Protein AF-A0A7S4W6V2-F1 (afdb_monomer_lite)

Foldseek 3Di:
DDDDDDDDADPVQKDWQFALQQDGVPDDPVVPPPPDDDDDDDDDDDDDDDDDDDDDDDDPDPDDDDPDDPFDDDPSLVLLLVQLLVCLLLVNFKGKHRWMGGFDVPVVIDGDTDDIDMAGDDPVPDAQLVHDSRPHPNSVVSNVSNRDHGPSNCCCNVPPSVPPDPVVSVVVNVVVNVVSVVPPD

pLDDT: mean 74.45, std 21.51, range [27.42, 96.81]

Structure (mmCIF, N/CA/C/O backbone):
data_AF-A0A7S4W6V2-F1
#
_entry.id   AF-A0A7S4W6V2-F1
#
loop_
_atom_site.group_PDB
_atom_site.id
_atom_site.type_symbol
_atom_site.label_atom_id
_atom_site.label_alt_id
_atom_site.label_comp_id
_atom_site.label_asym_id
_atom_site.label_entity_id
_atom_site.label_seq_id
_atom_site.pdbx_PDB_ins_code
_atom_site.Cartn_x
_atom_site.Cartn_y
_atom_site.Cartn_z
_atom_site.occupancy
_atom_site.B_iso_or_equiv
_atom_site.auth_seq_id
_atom_site.auth_comp_id
_atom_site.auth_asym_id
_atom_site.auth_atom_id
_atom_site.pdbx_PDB_model_num
ATOM 1 N N . MET A 1 1 ? 3.473 28.480 -1.481 1.00 62.81 1 MET A N 1
ATOM 2 C CA . MET A 1 1 ? 3.396 27.127 -2.067 1.00 62.81 1 MET A CA 1
ATOM 3 C C . MET A 1 1 ? 4.686 26.407 -1.732 1.00 62.81 1 MET A C 1
ATOM 5 O O . MET A 1 1 ? 5.740 26.941 -2.046 1.00 62.81 1 MET A O 1
ATOM 9 N N . GLY A 1 2 ? 4.606 25.276 -1.033 1.00 81.50 2 GLY A N 1
ATOM 10 C CA . GLY A 1 2 ? 5.756 24.394 -0.829 1.00 81.50 2 GLY A CA 1
ATOM 11 C C . GLY A 1 2 ? 5.851 23.391 -1.976 1.00 81.50 2 GLY A C 1
ATOM 12 O O . GLY A 1 2 ? 4.827 23.022 -2.546 1.00 81.50 2 GLY A O 1
ATOM 13 N N . VAL A 1 3 ? 7.066 22.973 -2.318 1.00 87.81 3 VAL A N 1
ATOM 14 C CA . VAL A 1 3 ? 7.316 21.887 -3.272 1.00 87.81 3 VAL A CA 1
ATOM 15 C C . VAL A 1 3 ? 7.908 20.725 -2.489 1.00 87.81 3 VAL A C 1
ATOM 17 O O . VAL A 1 3 ? 8.850 20.918 -1.723 1.00 87.81 3 VAL A O 1
ATOM 20 N N . LEU A 1 4 ? 7.344 19.533 -2.669 1.00 87.81 4 LEU A N 1
ATOM 21 C CA . LEU A 1 4 ? 7.928 18.294 -2.168 1.00 87.81 4 LEU A CA 1
ATOM 22 C C . LEU A 1 4 ? 8.894 17.757 -3.227 1.00 87.81 4 LEU A C 1
ATOM 24 O O . LEU A 1 4 ? 8.561 17.730 -4.410 1.00 87.81 4 LEU A O 1
ATOM 28 N N . VAL A 1 5 ? 10.095 17.359 -2.808 1.00 91.00 5 VAL A N 1
ATOM 29 C CA . VAL A 1 5 ? 11.132 16.823 -3.699 1.00 91.00 5 VAL A CA 1
ATOM 30 C C . VAL A 1 5 ? 11.577 15.469 -3.163 1.00 91.00 5 VAL A C 1
ATOM 32 O O . VAL A 1 5 ? 11.953 15.356 -1.998 1.00 91.00 5 VAL A O 1
ATOM 35 N N . GLY A 1 6 ? 11.531 14.450 -4.019 1.00 88.44 6 GLY A N 1
ATOM 36 C CA . GLY A 1 6 ? 12.006 13.098 -3.733 1.00 88.44 6 GLY A CA 1
ATOM 37 C C . GLY A 1 6 ? 13.134 12.682 -4.676 1.00 88.44 6 GLY A C 1
ATOM 38 O O . GLY A 1 6 ? 13.400 13.339 -5.686 1.00 88.44 6 GLY A O 1
ATOM 39 N N . LYS A 1 7 ? 13.801 11.569 -4.357 1.00 91.81 7 LYS A N 1
ATOM 40 C CA . LYS A 1 7 ? 14.759 10.929 -5.267 1.00 91.81 7 LYS A CA 1
ATOM 41 C C . LYS A 1 7 ? 14.031 10.513 -6.547 1.00 91.81 7 LYS A C 1
ATOM 43 O O . LYS A 1 7 ? 12.993 9.862 -6.486 1.00 91.81 7 LYS A O 1
ATOM 48 N N . GLN A 1 8 ? 14.606 10.831 -7.703 1.00 91.75 8 GLN A N 1
ATOM 49 C CA . GLN A 1 8 ? 14.079 10.351 -8.975 1.00 91.75 8 GLN A CA 1
ATOM 50 C C . GLN A 1 8 ? 14.321 8.842 -9.108 1.00 91.75 8 GLN A C 1
ATOM 52 O O . GLN A 1 8 ? 15.467 8.388 -9.141 1.00 91.75 8 GLN A O 1
ATOM 57 N N . LEU A 1 9 ? 13.235 8.074 -9.188 1.00 92.69 9 LEU A N 1
ATOM 58 C CA . LEU A 1 9 ? 13.275 6.647 -9.500 1.00 92.69 9 LEU A CA 1
ATOM 59 C C . LEU A 1 9 ? 13.462 6.435 -11.010 1.00 92.69 9 LEU A C 1
ATOM 61 O O . LEU A 1 9 ? 13.088 7.293 -11.810 1.00 92.69 9 LEU A O 1
ATOM 65 N N . ASP A 1 10 ? 14.035 5.294 -11.406 1.00 92.19 10 ASP A N 1
ATOM 66 C CA . ASP A 1 10 ? 14.212 4.945 -12.822 1.00 92.19 10 ASP A CA 1
ATOM 67 C C . ASP A 1 10 ? 12.839 4.714 -13.487 1.00 92.19 10 ASP A C 1
ATOM 69 O O . ASP A 1 10 ? 12.188 3.700 -13.208 1.00 92.19 10 ASP A O 1
ATOM 73 N N . PRO A 1 11 ? 12.390 5.604 -14.393 1.00 91.12 11 PRO A N 1
ATOM 74 C CA . PRO A 1 11 ? 11.051 5.528 -14.966 1.00 91.12 11 PRO A CA 1
ATOM 75 C C . PRO A 1 11 ? 10.855 4.290 -15.848 1.00 91.12 11 PRO A C 1
ATOM 77 O O . PRO A 1 11 ? 9.724 3.865 -16.055 1.00 91.12 11 PRO A O 1
ATOM 80 N N . LYS A 1 12 ? 11.935 3.672 -16.349 1.00 92.19 12 LYS A N 1
ATOM 81 C CA . LYS A 1 12 ? 11.844 2.448 -17.163 1.00 92.19 12 LYS A CA 1
ATOM 82 C C . LYS A 1 12 ? 11.561 1.201 -16.333 1.00 92.19 12 LYS A C 1
ATOM 84 O O . LYS A 1 12 ? 11.106 0.201 -16.877 1.00 92.19 12 LYS A O 1
ATOM 89 N N . LYS A 1 13 ? 11.874 1.245 -15.038 1.00 92.31 13 LYS A N 1
ATOM 90 C CA . LYS A 1 13 ? 11.683 0.135 -14.093 1.00 92.31 13 LYS A CA 1
ATOM 91 C C . LYS A 1 13 ? 10.494 0.360 -13.166 1.00 92.31 13 LYS A C 1
ATOM 93 O O . LYS A 1 13 ? 10.239 -0.472 -12.298 1.00 92.31 13 LYS A O 1
ATOM 98 N N . TYR A 1 14 ? 9.816 1.493 -13.321 1.00 93.69 14 TYR A N 1
ATOM 99 C CA . TYR A 1 14 ? 8.697 1.867 -12.483 1.00 93.69 14 TYR A CA 1
ATOM 100 C C . TYR A 1 14 ? 7.532 0.901 -12.680 1.00 93.69 14 TYR A C 1
ATOM 102 O O . TYR A 1 14 ? 7.144 0.591 -13.808 1.00 93.69 14 TYR A O 1
ATOM 110 N N . LYS A 1 15 ? 6.963 0.440 -11.572 1.00 93.56 15 LYS A N 1
ATOM 111 C CA . LYS A 1 15 ? 5.836 -0.481 -11.541 1.00 93.56 15 LYS A CA 1
ATOM 112 C C . LYS A 1 15 ? 4.867 -0.080 -10.436 1.00 93.56 15 LYS A C 1
ATOM 114 O O . LYS A 1 15 ? 5.281 0.349 -9.365 1.00 93.56 15 LYS A O 1
ATOM 119 N N . LYS A 1 16 ? 3.577 -0.268 -10.707 1.00 93.81 16 LYS A N 1
ATOM 120 C CA . LYS A 1 16 ? 2.489 -0.191 -9.733 1.00 93.81 16 LYS A CA 1
ATOM 121 C C . LYS A 1 16 ? 1.999 -1.609 -9.439 1.00 93.81 16 LYS A C 1
ATOM 123 O O . LYS A 1 16 ? 1.708 -2.352 -10.372 1.00 93.81 16 LYS A O 1
ATOM 128 N N . TRP A 1 17 ? 1.976 -2.004 -8.169 1.00 94.06 17 TRP A N 1
ATOM 129 C CA . TRP A 1 17 ? 1.644 -3.373 -7.745 1.00 94.06 17 TRP A CA 1
ATOM 130 C C . TRP A 1 17 ? 0.202 -3.517 -7.244 1.00 94.06 17 TRP A C 1
ATOM 132 O O . TRP A 1 17 ? -0.410 -4.567 -7.441 1.00 94.06 17 TRP A O 1
ATOM 142 N N . ASN A 1 18 ? -0.348 -2.476 -6.619 1.00 93.12 18 ASN A N 1
ATOM 143 C CA . ASN A 1 18 ? -1.777 -2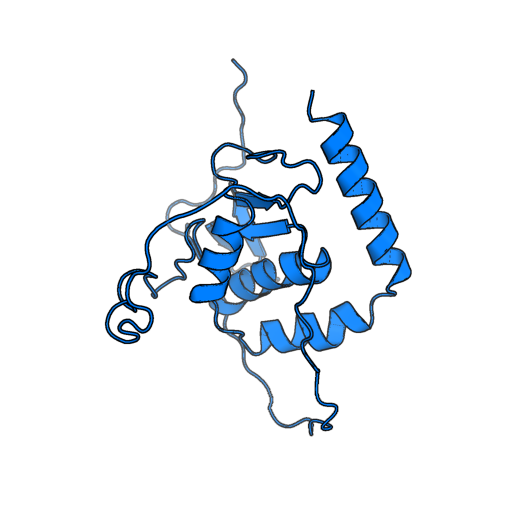.311 -6.349 1.00 93.12 18 ASN A CA 1
ATOM 144 C C . ASN A 1 18 ? -2.165 -0.833 -6.476 1.00 93.12 18 ASN A C 1
ATOM 146 O O . ASN A 1 18 ? -1.293 0.027 -6.593 1.00 93.12 18 ASN A O 1
ATOM 150 N N . ASP A 1 19 ? -3.465 -0.548 -6.491 1.00 91.56 19 ASP A N 1
ATOM 151 C CA . ASP A 1 19 ? -4.005 0.813 -6.469 1.00 91.56 19 ASP A CA 1
ATOM 152 C C . ASP A 1 19 ? -4.786 1.115 -5.171 1.00 91.56 19 ASP A C 1
ATOM 154 O O . ASP A 1 19 ? -4.833 0.310 -4.238 1.00 91.56 19 ASP A O 1
ATOM 158 N N . ASP A 1 20 ? -5.391 2.300 -5.119 1.00 85.38 20 ASP A N 1
ATOM 159 C CA . ASP A 1 20 ? -6.254 2.806 -4.044 1.00 85.38 20 ASP A CA 1
ATOM 160 C C . ASP A 1 20 ? -7.744 2.408 -4.205 1.00 85.38 20 ASP A C 1
ATOM 162 O O . ASP A 1 20 ? -8.628 2.872 -3.478 1.00 85.38 20 ASP A O 1
ATOM 166 N N . CYS A 1 21 ? -8.048 1.571 -5.198 1.00 84.00 21 CYS A N 1
ATOM 167 C CA . CYS A 1 21 ? -9.382 1.113 -5.593 1.00 84.00 21 CYS A CA 1
ATOM 168 C C . CYS A 1 21 ? -9.537 -0.419 -5.535 1.00 84.00 21 CYS A C 1
ATOM 170 O O . CYS A 1 21 ? -10.587 -0.945 -5.918 1.00 84.00 21 CYS A O 1
ATOM 172 N N . GLY A 1 22 ? -8.509 -1.126 -5.068 1.00 77.81 22 GLY A N 1
ATOM 173 C CA . GLY A 1 22 ? -8.462 -2.577 -4.987 1.00 77.81 22 GLY A CA 1
ATOM 174 C C . GLY A 1 22 ? -8.033 -3.288 -6.269 1.00 77.81 22 GLY A C 1
ATOM 175 O O . GLY A 1 22 ? -8.156 -4.500 -6.337 1.00 77.81 22 GLY A O 1
ATOM 176 N N . ALA A 1 23 ? -7.537 -2.629 -7.308 1.00 82.44 23 ALA A N 1
ATOM 177 C CA . ALA A 1 23 ? -6.873 -3.350 -8.387 1.00 82.44 23 ALA A CA 1
ATOM 178 C C . ALA A 1 23 ? -5.520 -3.902 -7.924 1.00 82.44 23 ALA A C 1
ATOM 180 O O . ALA A 1 23 ? -4.759 -3.255 -7.199 1.00 82.44 23 ALA A O 1
ATOM 181 N N . VAL A 1 24 ? -5.223 -5.114 -8.382 1.00 79.81 24 VAL A N 1
ATOM 182 C CA . VAL A 1 24 ? -3.932 -5.787 -8.223 1.00 79.81 24 VAL A CA 1
ATOM 183 C C . VAL A 1 24 ? -3.381 -6.014 -9.627 1.00 79.81 24 VAL A C 1
ATOM 185 O O . VAL A 1 24 ? -4.157 -6.190 -10.562 1.00 79.81 24 VAL A O 1
ATOM 188 N N . ASP A 1 25 ? -2.061 -5.978 -9.803 1.00 70.06 25 ASP A N 1
ATOM 189 C CA . ASP A 1 25 ? -1.422 -6.227 -11.102 1.00 70.06 25 ASP A CA 1
ATOM 190 C C . ASP A 1 25 ? -2.008 -7.478 -11.802 1.00 70.06 25 ASP A C 1
ATOM 192 O O . ASP A 1 25 ? -1.962 -8.585 -11.263 1.00 70.06 25 ASP A O 1
ATOM 196 N N . GLY A 1 26 ? -2.619 -7.283 -12.977 1.00 58.94 26 GLY A N 1
ATOM 197 C CA . GLY A 1 26 ? -3.301 -8.333 -13.749 1.00 58.94 26 GLY A CA 1
ATOM 198 C C . GLY A 1 26 ? -4.737 -8.692 -13.323 1.00 58.94 26 GLY A C 1
ATOM 199 O O . GLY A 1 26 ? -5.305 -9.621 -13.892 1.00 58.94 26 GLY A O 1
ATOM 200 N N . GLN A 1 27 ? -5.342 -7.995 -12.353 1.00 60.12 27 GLN A N 1
ATOM 201 C CA . GLN A 1 27 ? -6.726 -8.203 -11.903 1.00 60.12 27 GLN A CA 1
ATOM 202 C C . GLN A 1 27 ? -7.471 -6.870 -11.740 1.00 60.12 27 GLN A C 1
ATOM 204 O O . GLN A 1 27 ? -7.161 -6.061 -10.864 1.00 60.12 27 GLN A O 1
ATOM 209 N N . ASN A 1 28 ? -8.506 -6.658 -12.557 1.00 51.91 28 ASN A N 1
ATOM 210 C CA . ASN A 1 28 ? -9.388 -5.499 -12.446 1.00 51.91 28 ASN A CA 1
ATOM 211 C C . ASN A 1 28 ? -10.597 -5.815 -11.532 1.00 51.91 28 ASN A C 1
ATOM 213 O O . ASN A 1 28 ? -11.318 -6.783 -11.798 1.00 51.91 28 ASN A O 1
ATOM 217 N N . PRO A 1 29 ? -10.898 -4.994 -10.504 1.00 49.41 29 PRO A N 1
ATOM 218 C CA . PRO A 1 29 ? -12.095 -5.152 -9.675 1.00 49.41 29 PRO A CA 1
ATOM 219 C C . PRO A 1 29 ? -13.406 -5.134 -10.476 1.00 49.41 29 PRO A C 1
ATOM 221 O O . 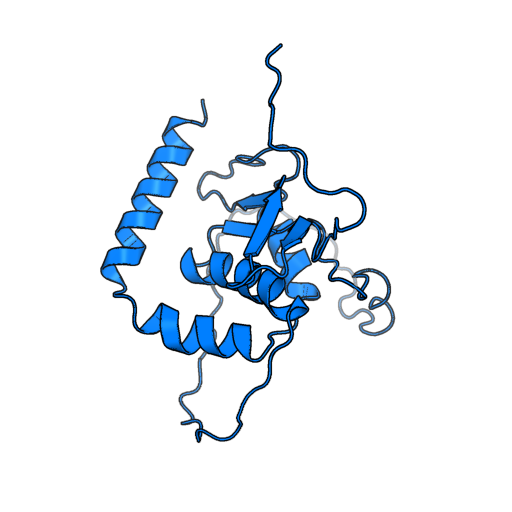PRO A 1 29 ? -14.407 -5.678 -10.014 1.00 49.41 29 PRO A O 1
ATOM 224 N N . PHE A 1 30 ? -13.413 -4.507 -11.658 1.00 48.25 30 PHE A N 1
ATOM 225 C CA . PHE A 1 30 ? -14.589 -4.375 -12.521 1.00 48.25 30 PHE A CA 1
ATOM 226 C C . PHE A 1 30 ? -14.786 -5.533 -13.509 1.00 48.25 30 PHE A C 1
ATOM 228 O O . PHE A 1 30 ? -15.900 -5.702 -14.003 1.00 48.25 30 PHE A O 1
ATOM 235 N N . GLU A 1 31 ? -13.767 -6.355 -13.777 1.00 46.97 31 GLU A N 1
ATOM 236 C CA . GLU A 1 31 ? -13.897 -7.520 -14.672 1.00 46.97 31 GLU A CA 1
ATOM 237 C C . GLU A 1 31 ? -14.524 -8.730 -13.963 1.00 46.97 31 GLU A C 1
ATOM 239 O O . GLU A 1 31 ? -15.239 -9.513 -14.581 1.00 46.97 31 GLU A O 1
ATOM 244 N N . ASN A 1 32 ? -14.380 -8.828 -12.638 1.00 43.66 32 ASN A N 1
ATOM 245 C CA . ASN A 1 32 ? -14.990 -9.895 -11.832 1.00 43.66 32 ASN A CA 1
ATOM 246 C C . ASN A 1 32 ? -16.485 -9.665 -11.508 1.00 43.66 32 ASN A C 1
ATOM 248 O O . ASN A 1 32 ? -17.048 -10.351 -10.657 1.00 43.66 32 ASN A O 1
ATOM 252 N N . ARG A 1 33 ? -17.159 -8.714 -12.176 1.00 45.94 33 ARG A N 1
ATOM 253 C CA . ARG A 1 33 ? -18.579 -8.382 -11.935 1.00 45.94 33 ARG A CA 1
ATOM 254 C C . ARG A 1 33 ? -19.566 -9.435 -12.467 1.00 45.94 33 ARG A C 1
ATOM 256 O O . ARG A 1 33 ? -20.733 -9.402 -12.099 1.00 45.94 33 ARG A O 1
ATOM 263 N N . ALA A 1 34 ? -19.126 -10.375 -13.301 1.00 37.31 34 ALA A N 1
ATOM 264 C CA . ALA A 1 34 ? -20.014 -11.308 -14.003 1.00 37.31 34 ALA A CA 1
ATOM 265 C C . ALA A 1 34 ? -20.476 -12.542 -13.188 1.00 37.31 34 ALA A C 1
ATOM 267 O O . ALA A 1 34 ? -21.076 -13.440 -13.770 1.00 37.31 34 ALA A O 1
ATOM 268 N N . GLY A 1 35 ? -20.192 -12.630 -11.881 1.00 36.78 35 GLY A N 1
ATOM 269 C CA . GLY A 1 35 ? -20.341 -13.892 -11.134 1.00 36.78 35 GLY A CA 1
ATOM 270 C C . GLY A 1 35 ? -21.180 -13.890 -9.854 1.00 36.78 35 GLY A C 1
ATOM 271 O O . GLY A 1 35 ? -21.307 -14.951 -9.252 1.00 36.78 35 GLY A O 1
ATOM 272 N N . TYR A 1 36 ? -21.737 -12.763 -9.403 1.00 34.94 36 TYR A N 1
ATOM 273 C CA . TYR A 1 36 ? -22.567 -12.756 -8.190 1.00 34.94 36 TYR A CA 1
ATOM 274 C C . TYR A 1 36 ? -23.762 -11.821 -8.365 1.00 34.94 36 TYR A C 1
ATOM 276 O O . TYR A 1 36 ? -23.740 -10.648 -7.993 1.00 34.94 36 TYR A O 1
ATOM 284 N N . ASP A 1 37 ? -24.778 -12.353 -9.036 1.00 33.41 37 ASP A N 1
ATOM 285 C CA . ASP A 1 37 ? -26.041 -11.676 -9.281 1.00 33.41 37 ASP A CA 1
ATOM 286 C C . ASP A 1 37 ? -26.900 -11.716 -8.005 1.00 33.41 37 ASP A C 1
ATOM 288 O O . ASP A 1 37 ? -27.220 -12.774 -7.471 1.00 33.41 37 ASP A O 1
ATOM 292 N N . MET A 1 38 ? -27.208 -10.524 -7.500 1.00 38.69 38 MET A N 1
ATOM 293 C CA . MET A 1 38 ? -28.496 -10.120 -6.938 1.00 38.69 38 MET A CA 1
ATOM 294 C C . MET A 1 38 ? -29.326 -11.171 -6.164 1.00 38.69 38 MET A C 1
ATOM 296 O O . MET A 1 38 ? -30.237 -11.792 -6.705 1.00 38.69 38 MET A O 1
ATOM 300 N N . MET A 1 39 ? -29.167 -11.203 -4.838 1.00 36.41 39 MET A N 1
ATOM 301 C CA . MET A 1 39 ? -30.314 -11.384 -3.939 1.00 36.41 39 MET A CA 1
ATOM 302 C C . MET A 1 39 ? -30.321 -10.268 -2.893 1.00 36.41 39 MET A C 1
ATOM 304 O O . MET A 1 39 ? -29.540 -10.271 -1.955 1.00 36.41 39 MET A O 1
ATOM 308 N N . HIS A 1 40 ? -31.139 -9.248 -3.138 1.00 36.72 40 HIS A N 1
ATOM 309 C CA . HIS A 1 40 ? -32.085 -8.678 -2.176 1.00 36.72 40 HIS A CA 1
ATOM 310 C C . HIS A 1 40 ? -32.890 -7.593 -2.906 1.00 36.72 40 HIS A C 1
ATOM 312 O O . HIS A 1 40 ? -32.375 -6.548 -3.296 1.00 36.72 40 HIS A O 1
ATOM 318 N N . ALA A 1 41 ? -34.153 -7.928 -3.169 1.00 32.88 41 ALA A N 1
ATOM 319 C CA . ALA A 1 41 ? -35.169 -7.073 -3.773 1.00 32.88 41 ALA A CA 1
ATOM 320 C C . ALA A 1 41 ? -35.601 -5.940 -2.803 1.00 32.88 41 ALA A C 1
ATOM 322 O O . ALA A 1 41 ? -35.254 -5.993 -1.620 1.00 32.88 41 ALA A O 1
ATOM 323 N N . PRO A 1 42 ? -36.332 -4.913 -3.282 1.00 41.69 42 PRO A N 1
ATOM 324 C CA . PRO A 1 42 ? -36.473 -3.625 -2.610 1.00 41.69 42 PRO A CA 1
ATOM 325 C C . PRO A 1 42 ? -37.587 -3.648 -1.560 1.00 41.69 42 PRO A C 1
ATOM 327 O O . PRO A 1 42 ? -38.656 -4.204 -1.810 1.00 41.69 42 PRO A O 1
ATOM 330 N N . LEU A 1 43 ? -37.370 -2.989 -0.421 1.00 33.41 43 LEU A N 1
ATOM 331 C CA . LEU A 1 43 ? -38.441 -2.637 0.510 1.00 33.41 43 LEU A CA 1
ATOM 332 C C . LEU A 1 43 ? -38.302 -1.180 0.953 1.00 33.41 43 LEU A C 1
ATOM 334 O O . LEU A 1 43 ? -37.268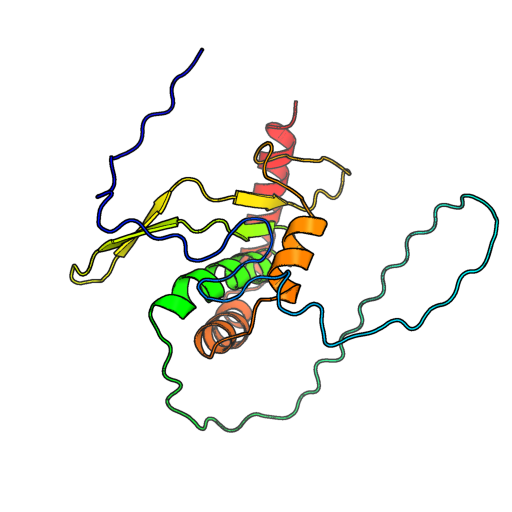 -0.751 1.461 1.00 33.41 43 LEU A O 1
ATOM 338 N N . ASP A 1 44 ? -39.376 -0.450 0.676 1.00 31.23 44 ASP A N 1
ATOM 339 C CA . ASP A 1 44 ? -39.648 0.935 1.023 1.00 31.23 44 ASP A CA 1
ATOM 340 C C . ASP A 1 44 ? -39.573 1.224 2.531 1.00 31.23 44 ASP A C 1
ATOM 342 O O . ASP A 1 44 ? -39.954 0.402 3.359 1.00 31.23 44 ASP A O 1
ATOM 346 N N . ALA A 1 45 ? -39.216 2.481 2.810 1.00 33.12 45 ALA A N 1
ATOM 347 C CA . ALA A 1 45 ? -39.676 3.330 3.912 1.00 33.12 45 ALA A CA 1
ATOM 348 C C . ALA A 1 45 ? -39.380 2.920 5.375 1.00 33.12 45 ALA A C 1
ATOM 350 O O . ALA A 1 45 ? -39.949 1.983 5.921 1.00 33.12 45 ALA A O 1
ATOM 351 N N . PHE A 1 46 ? -38.575 3.767 6.034 1.00 28.22 46 PHE A N 1
ATOM 352 C CA . PHE A 1 46 ? -38.875 4.547 7.252 1.00 28.22 46 PHE A CA 1
ATOM 353 C C . PHE A 1 46 ? -37.683 4.667 8.214 1.00 28.22 46 PHE A C 1
ATOM 355 O O . PHE A 1 46 ? -37.053 3.688 8.585 1.00 28.22 46 PHE A O 1
ATOM 362 N N . ALA A 1 47 ? -37.520 5.917 8.659 1.00 35.34 47 ALA A N 1
ATOM 363 C CA . ALA A 1 47 ? -36.993 6.385 9.938 1.00 35.34 47 ALA A CA 1
ATOM 364 C C . ALA A 1 47 ? -35.501 6.185 10.246 1.00 35.34 47 ALA A C 1
ATOM 366 O O . ALA A 1 47 ? -34.994 5.084 10.421 1.00 35.34 47 ALA A O 1
ATOM 367 N N . GLU A 1 48 ? -34.836 7.330 10.408 1.00 41.06 48 GLU A N 1
ATOM 368 C CA . GLU A 1 48 ? -33.595 7.450 11.159 1.00 41.06 48 GLU A CA 1
ATOM 369 C C . GLU A 1 48 ? -33.750 6.854 12.561 1.00 41.06 48 GLU A C 1
ATOM 371 O O . GLU A 1 48 ? -34.690 7.189 13.284 1.00 41.06 48 GLU A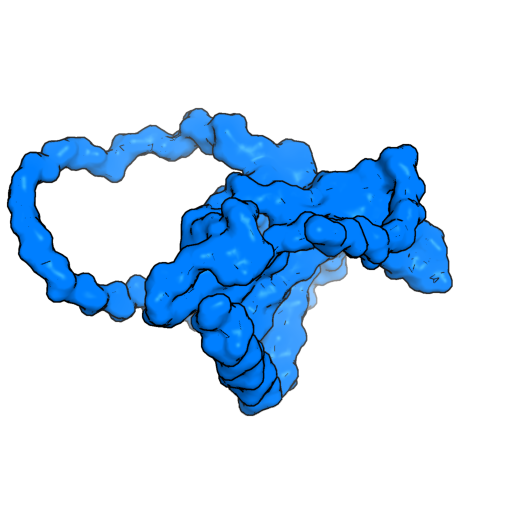 O 1
ATOM 376 N N . SER A 1 49 ? -32.795 6.012 12.944 1.00 32.56 49 SER A N 1
ATOM 377 C CA . SER A 1 49 ? -32.473 5.734 14.336 1.00 32.56 49 SER A CA 1
ATOM 378 C C . SER A 1 49 ? -31.006 5.316 14.403 1.00 32.56 49 SER A C 1
ATOM 380 O O . SER A 1 49 ? -30.596 4.350 13.759 1.00 32.56 49 SER A O 1
ATOM 382 N N . ASP A 1 50 ? -30.211 6.099 15.131 1.00 45.50 50 ASP A N 1
ATOM 383 C CA . ASP A 1 50 ? -28.871 5.736 15.581 1.00 45.50 50 ASP A CA 1
ATOM 384 C C . ASP A 1 50 ? -28.962 4.468 16.434 1.00 45.50 50 ASP A C 1
ATOM 386 O O . ASP A 1 50 ? -29.519 4.541 17.524 1.00 45.50 50 ASP A O 1
ATOM 390 N N . GLU A 1 51 ? -28.381 3.352 15.989 1.00 41.78 51 GLU A N 1
ATOM 391 C CA . GLU A 1 51 ? -27.907 2.283 16.876 1.00 41.78 51 GLU A CA 1
ATOM 392 C C . GLU A 1 51 ? -26.622 1.665 16.307 1.00 41.78 51 GLU A C 1
ATOM 394 O O . GLU A 1 51 ? -26.569 1.173 15.176 1.00 41.78 51 GLU A O 1
ATOM 399 N N . GLU A 1 52 ? -25.554 1.739 17.102 1.00 45.44 52 GLU A N 1
ATOM 400 C CA . GLU A 1 52 ? -24.326 0.987 16.883 1.00 45.44 52 GLU A CA 1
ATOM 401 C C . GLU A 1 52 ? -24.603 -0.502 17.118 1.00 45.44 52 GLU A C 1
ATOM 403 O O . GLU A 1 52 ? -25.164 -0.882 18.144 1.00 45.44 52 GLU A O 1
ATOM 408 N N . SER A 1 53 ? -24.173 -1.351 16.187 1.00 35.66 53 SER A N 1
ATOM 409 C CA . SER A 1 53 ? -24.060 -2.790 16.418 1.00 35.66 53 SER A CA 1
ATOM 410 C C . SER A 1 53 ? -22.647 -3.241 16.066 1.00 35.66 53 SER A C 1
ATOM 412 O O . SER A 1 53 ? -22.210 -3.199 14.915 1.00 35.66 53 SER A O 1
ATOM 414 N N . GLU A 1 54 ? -21.907 -3.622 17.104 1.00 47.19 54 GLU A N 1
ATOM 415 C CA . GLU A 1 54 ? -20.684 -4.404 17.007 1.00 47.19 54 GLU A CA 1
ATOM 416 C C . GLU A 1 54 ? -21.083 -5.884 16.924 1.00 47.19 54 GLU A C 1
ATOM 418 O O . GLU A 1 54 ? -21.499 -6.466 17.922 1.00 47.19 54 GLU A O 1
ATOM 423 N N . ASP A 1 55 ? -20.960 -6.496 15.747 1.00 32.97 55 ASP A N 1
ATOM 424 C CA . ASP A 1 55 ? -20.872 -7.953 15.621 1.00 32.97 55 ASP A CA 1
ATOM 425 C C . ASP A 1 55 ? -20.041 -8.320 14.383 1.00 32.97 55 ASP A C 1
ATOM 427 O O . ASP A 1 55 ? -20.451 -8.120 13.241 1.00 32.97 55 ASP A O 1
ATOM 431 N N . ASP A 1 56 ? -18.830 -8.816 14.622 1.00 32.84 56 ASP A N 1
ATOM 432 C CA . ASP A 1 56 ? -18.082 -9.638 13.665 1.00 32.84 56 ASP A CA 1
ATOM 433 C C . ASP A 1 56 ? -17.387 -10.736 14.473 1.00 32.84 56 ASP A C 1
ATOM 435 O O . ASP A 1 56 ? -16.168 -10.745 14.675 1.00 32.84 56 ASP A O 1
ATOM 439 N N . SER A 1 57 ? -18.207 -11.629 15.026 1.00 41.75 57 SER A N 1
ATOM 440 C CA . SER A 1 57 ? -17.756 -12.888 15.610 1.00 41.75 57 SER A CA 1
ATOM 441 C C . SER A 1 57 ? -17.269 -13.810 14.489 1.00 41.75 57 SER A C 1
ATOM 443 O O . SER A 1 57 ? -18.043 -14.542 13.880 1.00 41.75 57 SER A O 1
ATOM 445 N N . SER A 1 58 ? -15.966 -13.781 14.203 1.00 42.31 58 SER A N 1
ATOM 446 C CA . SER A 1 58 ? -15.315 -14.847 13.435 1.00 42.31 58 SER A CA 1
ATOM 447 C C . SER A 1 58 ? -14.723 -15.865 14.406 1.00 42.31 58 SER A C 1
ATOM 449 O O . SER A 1 58 ? -13.684 -15.645 15.027 1.00 42.31 58 SER A O 1
ATOM 451 N N . GLU A 1 59 ? -15.432 -16.978 14.563 1.00 37.41 59 GLU A N 1
ATOM 452 C CA . GLU A 1 59 ? -14.965 -18.176 15.255 1.00 37.41 59 GLU A CA 1
ATOM 453 C C . GLU A 1 59 ? -13.780 -18.777 14.466 1.00 37.41 59 GLU A C 1
ATOM 455 O O . GLU A 1 59 ? -13.958 -19.379 13.408 1.00 37.41 59 GLU A O 1
ATOM 460 N N . ASP A 1 60 ? -12.545 -18.564 14.938 1.00 34.66 60 ASP A N 1
ATOM 461 C CA . ASP A 1 60 ? -11.336 -19.203 14.392 1.00 34.66 60 ASP A CA 1
ATOM 462 C C . ASP A 1 60 ? -11.251 -20.618 14.997 1.00 34.66 60 ASP A C 1
ATOM 464 O O . ASP A 1 60 ? -10.814 -20.807 16.135 1.00 34.66 60 ASP A O 1
ATOM 468 N N . ASP A 1 61 ? -11.759 -21.603 14.253 1.00 27.42 61 ASP A N 1
ATOM 469 C CA . ASP A 1 61 ? -11.700 -23.027 14.586 1.00 27.42 61 ASP A CA 1
ATOM 470 C C . ASP A 1 61 ? -10.241 -23.502 14.736 1.00 27.42 61 ASP A C 1
ATOM 472 O O . ASP A 1 61 ? -9.399 -23.367 13.842 1.00 27.42 61 ASP A O 1
ATOM 476 N N . CYS A 1 62 ? -9.934 -24.065 15.906 1.00 40.84 62 CYS A N 1
ATOM 477 C CA . CYS A 1 62 ? -8.621 -24.583 16.278 1.00 40.84 62 CYS A CA 1
ATOM 478 C C . CYS A 1 62 ? -8.412 -26.006 15.735 1.00 40.84 62 CYS A C 1
ATOM 480 O O . CYS A 1 62 ? -8.314 -26.959 16.509 1.00 40.84 62 CYS A O 1
AT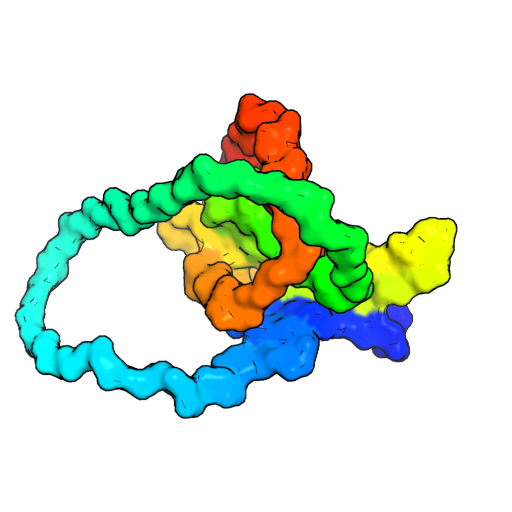OM 482 N N . SER A 1 63 ? -8.273 -26.168 14.420 1.00 40.31 63 SER A N 1
ATOM 483 C CA . SER A 1 63 ? -7.774 -27.420 13.841 1.00 40.31 63 SER A CA 1
ATOM 484 C C . SER A 1 63 ? -6.293 -27.281 13.482 1.00 40.31 63 SER A C 1
ATOM 486 O O . SER A 1 63 ? -5.916 -26.481 12.626 1.00 40.31 63 SER A O 1
ATOM 488 N N . GLY A 1 64 ? -5.444 -28.032 14.189 1.00 49.78 64 GLY A N 1
ATOM 489 C CA . GLY A 1 64 ? -3.991 -28.013 14.037 1.00 49.78 64 GLY A CA 1
ATOM 490 C C . GLY A 1 64 ? -3.541 -28.310 12.609 1.00 49.78 64 GLY A C 1
ATOM 491 O O . GLY A 1 64 ? -3.875 -29.356 12.056 1.00 49.78 64 GLY A O 1
ATOM 492 N N . ASP A 1 65 ? -2.745 -27.403 12.047 1.00 42.47 65 ASP A N 1
ATOM 493 C CA . ASP A 1 65 ? -2.256 -27.540 10.682 1.00 42.47 65 ASP A CA 1
ATOM 494 C C . ASP A 1 65 ? -0.879 -28.207 10.676 1.00 42.47 65 ASP A C 1
ATOM 496 O O . ASP A 1 65 ? 0.075 -27.762 11.330 1.00 42.47 65 ASP A O 1
ATOM 500 N N . LYS A 1 66 ? -0.807 -29.326 9.958 1.00 41.41 66 LYS A N 1
ATOM 501 C CA . LYS A 1 66 ? 0.435 -30.032 9.664 1.00 41.41 66 LYS A CA 1
ATOM 502 C C . LYS A 1 66 ? 1.305 -29.112 8.812 1.00 41.41 66 LYS A C 1
ATOM 504 O O . LYS A 1 66 ? 0.826 -28.454 7.898 1.00 41.41 66 LYS A O 1
ATOM 509 N N . VAL A 1 67 ? 2.590 -29.045 9.143 1.00 45.75 67 VAL A N 1
ATOM 510 C CA . VAL A 1 67 ? 3.571 -28.261 8.390 1.00 45.75 67 VAL A CA 1
ATOM 511 C C . VAL A 1 67 ? 3.911 -29.038 7.123 1.00 45.75 67 VAL A C 1
ATOM 513 O O . VAL A 1 67 ? 4.863 -29.809 7.124 1.00 45.75 67 VAL A O 1
ATOM 516 N N . GLU A 1 68 ? 3.116 -28.863 6.073 1.00 48.75 68 GLU A N 1
ATOM 517 C CA . GLU A 1 68 ? 3.407 -29.390 4.740 1.00 48.75 68 GLU A CA 1
ATOM 518 C C . GLU A 1 68 ? 3.206 -28.282 3.706 1.00 48.75 68 GLU A C 1
ATOM 520 O O . GLU A 1 68 ? 2.086 -27.873 3.427 1.00 48.75 68 GLU A O 1
ATOM 525 N N . ASP A 1 69 ? 4.336 -27.710 3.288 1.00 46.91 69 ASP A N 1
ATOM 526 C CA . ASP A 1 69 ? 4.707 -27.312 1.925 1.00 46.91 69 ASP A CA 1
ATOM 527 C C . ASP A 1 69 ? 5.779 -26.216 2.013 1.00 46.91 69 ASP A C 1
ATOM 529 O O . ASP A 1 69 ? 5.647 -25.236 2.754 1.00 46.91 69 ASP A O 1
ATOM 533 N N . ASP A 1 70 ? 6.874 -26.390 1.268 1.00 57.22 70 ASP A N 1
ATOM 534 C CA . ASP A 1 70 ? 7.828 -25.323 0.964 1.00 57.22 70 ASP A CA 1
ATOM 535 C C . ASP A 1 70 ? 7.083 -24.248 0.161 1.00 57.22 70 ASP A C 1
ATOM 537 O O . ASP A 1 70 ? 7.092 -24.243 -1.071 1.00 57.22 70 ASP A O 1
ATOM 541 N N . GLU A 1 71 ? 6.337 -23.378 0.846 1.00 66.62 71 GLU A N 1
ATOM 542 C CA . GLU A 1 71 ? 5.442 -22.462 0.158 1.00 66.62 71 GLU A CA 1
ATOM 543 C C . GLU A 1 71 ? 6.232 -21.358 -0.559 1.00 66.62 71 GLU A C 1
ATOM 545 O O . GLU A 1 71 ? 6.674 -20.360 0.020 1.00 66.62 71 GLU A O 1
ATOM 550 N N . VAL A 1 72 ? 6.397 -21.553 -1.864 1.00 83.12 72 VAL A N 1
ATOM 551 C CA . VAL A 1 72 ? 7.033 -20.608 -2.774 1.00 83.12 72 VAL A CA 1
ATOM 552 C C . VAL A 1 72 ? 6.135 -19.378 -2.930 1.00 83.12 72 VAL A C 1
ATOM 554 O O . VAL A 1 72 ? 4.976 -19.485 -3.329 1.00 83.12 72 VAL A O 1
ATOM 557 N N . PHE A 1 73 ? 6.678 -18.193 -2.653 1.00 89.00 73 PHE A N 1
ATOM 558 C CA . PHE A 1 73 ? 6.050 -16.915 -2.994 1.00 89.00 73 PHE A CA 1
ATOM 559 C C . PHE A 1 73 ? 6.841 -16.213 -4.100 1.00 89.00 73 PHE A C 1
ATOM 561 O O . PHE A 1 73 ? 8.041 -16.430 -4.281 1.00 89.00 73 PHE A O 1
ATOM 568 N N . THR A 1 74 ? 6.166 -15.345 -4.843 1.00 90.88 74 THR A N 1
ATOM 569 C CA . THR A 1 74 ? 6.755 -14.543 -5.912 1.00 90.88 74 THR A CA 1
ATOM 570 C C . THR A 1 74 ? 7.041 -13.119 -5.443 1.00 90.88 74 THR A C 1
ATOM 572 O O . THR A 1 74 ? 6.494 -12.623 -4.460 1.00 90.88 74 THR A O 1
ATOM 575 N N . VAL A 1 75 ? 7.867 -12.397 -6.196 1.00 90.50 75 VAL A N 1
ATOM 576 C CA . VAL A 1 75 ? 8.155 -10.976 -5.939 1.00 90.50 75 VAL A CA 1
ATOM 577 C C . VAL A 1 75 ? 6.883 -10.113 -5.939 1.00 90.50 75 VAL A C 1
ATOM 579 O O . VAL A 1 75 ? 6.807 -9.136 -5.197 1.00 90.50 75 VAL A O 1
ATOM 582 N N . ALA A 1 76 ? 5.877 -10.468 -6.746 1.00 89.44 76 ALA A N 1
ATOM 583 C CA . ALA A 1 76 ? 4.608 -9.744 -6.816 1.00 89.44 76 ALA A CA 1
ATOM 584 C C . ALA A 1 76 ? 3.748 -9.916 -5.552 1.00 89.44 76 ALA A C 1
ATOM 586 O O . ALA A 1 76 ? 2.919 -9.054 -5.260 1.00 89.44 76 ALA A O 1
ATOM 587 N N . ASP A 1 77 ? 3.980 -10.976 -4.775 1.00 92.75 77 ASP A N 1
ATOM 588 C CA . ASP A 1 77 ? 3.270 -11.222 -3.522 1.00 92.75 77 ASP A CA 1
ATOM 589 C C . ASP A 1 77 ? 3.747 -10.308 -2.391 1.00 92.75 77 ASP A C 1
ATOM 591 O O . ASP A 1 77 ? 2.995 -10.063 -1.450 1.00 92.75 77 ASP A O 1
ATOM 595 N N . ILE A 1 78 ? 4.976 -9.781 -2.471 1.00 94.25 78 ILE A N 1
ATOM 596 C CA . ILE A 1 78 ? 5.581 -8.979 -1.399 1.00 94.25 78 ILE A CA 1
ATOM 597 C C . ILE A 1 78 ? 4.781 -7.689 -1.143 1.00 94.25 78 ILE A C 1
ATOM 599 O O . ILE A 1 78 ? 4.392 -7.474 0.006 1.00 94.25 78 ILE A O 1
ATOM 603 N N . PRO A 1 79 ? 4.452 -6.855 -2.153 1.00 95.06 79 PRO A N 1
ATOM 604 C CA . PRO A 1 79 ? 3.637 -5.659 -1.928 1.00 95.06 79 PRO A CA 1
ATOM 605 C C . PRO A 1 79 ? 2.224 -5.989 -1.426 1.00 95.06 79 PRO A C 1
ATOM 607 O O . PRO A 1 79 ? 1.716 -5.311 -0.537 1.00 95.06 79 PRO A O 1
ATOM 610 N N . GLN A 1 80 ? 1.608 -7.072 -1.916 1.00 95.12 80 GLN A N 1
ATOM 611 C CA . GLN A 1 80 ? 0.276 -7.492 -1.455 1.00 95.12 80 GLN A CA 1
ATOM 612 C C . GLN A 1 80 ? 0.290 -7.932 0.010 1.00 95.12 80 GLN A C 1
ATOM 614 O O . GLN A 1 80 ? -0.581 -7.544 0.793 1.00 95.12 80 GLN A O 1
ATOM 619 N N . ALA A 1 81 ? 1.298 -8.717 0.389 1.00 95.12 81 ALA A N 1
ATOM 620 C CA . ALA A 1 81 ? 1.495 -9.157 1.759 1.00 95.12 81 ALA A CA 1
ATOM 621 C C . ALA A 1 81 ? 1.840 -7.989 2.682 1.00 95.12 81 ALA A C 1
ATOM 623 O O . ALA A 1 81 ? 1.356 -7.966 3.809 1.00 95.12 81 ALA A O 1
ATOM 624 N N . PHE A 1 82 ? 2.603 -6.997 2.211 1.00 95.81 82 PHE A N 1
ATOM 625 C CA . PHE A 1 82 ? 2.882 -5.777 2.966 1.00 95.81 82 PHE A CA 1
ATOM 626 C C . PHE A 1 82 ? 1.608 -4.964 3.227 1.00 95.81 82 PHE A C 1
ATOM 628 O O . PHE A 1 82 ? 1.342 -4.618 4.377 1.00 95.81 82 PHE A O 1
ATOM 635 N N . SER A 1 83 ? 0.777 -4.723 2.207 1.00 96.44 83 SER A N 1
ATOM 636 C CA . SER A 1 83 ? -0.519 -4.055 2.384 1.00 96.44 83 SER A CA 1
ATOM 637 C C . SER A 1 83 ? -1.379 -4.776 3.427 1.00 96.44 83 SER A C 1
ATOM 639 O O . SER A 1 83 ? -1.781 -4.163 4.418 1.00 96.44 83 SER A O 1
ATOM 641 N N . HIS A 1 84 ? -1.576 -6.092 3.291 1.00 95.00 84 HIS A N 1
ATOM 642 C CA . HIS A 1 84 ? -2.325 -6.878 4.278 1.00 95.00 84 HIS A CA 1
ATOM 643 C C . HIS A 1 84 ? -1.672 -6.811 5.671 1.00 95.00 84 HIS A C 1
ATOM 645 O O . HIS A 1 84 ? -2.354 -6.557 6.663 1.00 95.00 84 HIS A O 1
ATOM 651 N N . PHE A 1 85 ? -0.349 -6.947 5.757 1.00 94.50 85 PHE A N 1
ATOM 652 C CA . PHE A 1 85 ? 0.393 -6.821 7.008 1.00 94.50 85 PHE A CA 1
ATOM 653 C C . PHE A 1 85 ? 0.093 -5.499 7.719 1.00 94.50 85 PHE A C 1
ATOM 655 O O . PHE A 1 85 ? -0.184 -5.523 8.914 1.00 94.50 85 PHE A O 1
ATOM 662 N N . THR A 1 86 ? 0.080 -4.359 7.015 1.00 93.88 86 THR A N 1
ATOM 663 C CA . THR A 1 86 ? -0.225 -3.063 7.649 1.00 93.88 86 THR A CA 1
ATOM 664 C C . THR A 1 86 ? -1.615 -3.043 8.287 1.00 93.88 86 THR A C 1
ATOM 666 O O . THR A 1 86 ? -1.777 -2.534 9.396 1.00 93.88 86 THR A O 1
ATOM 669 N N . TYR A 1 87 ? -2.599 -3.683 7.655 1.00 93.00 87 TYR A N 1
ATOM 670 C CA . TYR A 1 87 ? -3.948 -3.817 8.198 1.00 93.00 87 TYR A CA 1
ATOM 671 C C . TYR A 1 87 ? -3.997 -4.702 9.442 1.00 93.00 87 TYR A C 1
ATOM 673 O O . TYR A 1 87 ? -4.583 -4.320 10.457 1.00 93.00 87 TYR A O 1
ATOM 681 N N . THR A 1 88 ? -3.343 -5.862 9.410 1.00 90.94 88 THR A N 1
ATOM 682 C CA . THR A 1 88 ? -3.320 -6.780 10.555 1.00 90.94 88 THR A CA 1
ATOM 683 C C . THR A 1 88 ? -2.496 -6.219 11.717 1.00 90.94 88 THR A C 1
ATOM 685 O O . THR A 1 88 ? -2.932 -6.269 12.868 1.00 90.94 88 THR A O 1
ATOM 688 N N . TYR A 1 89 ? -1.324 -5.648 11.431 1.00 88.81 89 TYR A N 1
ATOM 689 C CA . TYR A 1 89 ? -0.423 -5.066 12.427 1.00 88.81 89 TYR A CA 1
ATOM 690 C C . TYR A 1 89 ? -1.110 -3.947 13.207 1.00 88.81 89 TYR A C 1
ATOM 692 O O . TYR A 1 89 ? -0.989 -3.871 14.429 1.00 88.81 89 TYR A O 1
ATOM 700 N N . THR A 1 90 ? -1.902 -3.134 12.510 1.00 87.25 90 THR A N 1
ATOM 701 C CA . THR A 1 90 ? -2.570 -1.966 13.089 1.00 87.25 90 THR A CA 1
ATOM 702 C C . THR A 1 90 ? -3.943 -2.268 13.664 1.00 87.25 90 THR A C 1
ATOM 704 O O . THR A 1 90 ? -4.726 -1.351 13.892 1.00 87.25 90 THR A O 1
ATOM 707 N N . LYS A 1 91 ? -4.257 -3.549 13.909 1.00 87.00 91 LYS A N 1
ATOM 708 C CA . LYS A 1 91 ? -5.560 -3.995 14.427 1.00 87.00 91 LYS A CA 1
ATOM 709 C C . LYS A 1 91 ? -6.718 -3.420 13.605 1.00 87.00 91 LYS A C 1
ATOM 711 O O . LYS A 1 91 ? -7.687 -2.903 14.152 1.00 87.00 91 LYS A O 1
ATOM 716 N N . ARG A 1 92 ? -6.601 -3.499 12.276 1.00 89.62 92 ARG A N 1
ATOM 717 C CA . ARG A 1 92 ? -7.620 -3.044 11.323 1.00 89.62 92 ARG A CA 1
ATOM 718 C C . ARG A 1 92 ? -7.859 -1.524 11.379 1.00 89.62 92 ARG A C 1
ATOM 720 O O . ARG A 1 92 ? -8.929 -1.085 10.967 1.00 89.62 92 ARG A O 1
ATOM 727 N N . LYS A 1 93 ? -6.911 -0.703 11.863 1.00 87.88 93 LYS A N 1
ATOM 728 C CA . LYS A 1 93 ? -7.046 0.771 11.898 1.00 87.88 93 LYS A CA 1
ATOM 729 C C . LYS A 1 93 ? -6.670 1.430 10.566 1.00 87.88 93 LYS A C 1
ATOM 731 O O . LYS A 1 93 ? -7.419 2.278 10.081 1.00 87.88 93 LYS A O 1
ATOM 736 N N . LEU A 1 94 ? -5.572 1.005 9.936 1.00 92.25 94 LEU A N 1
ATOM 737 C CA . LEU A 1 94 ? -5.098 1.562 8.662 1.00 92.25 94 LEU A CA 1
ATOM 738 C C . LEU A 1 94 ? -4.774 0.483 7.633 1.00 92.25 94 LEU A C 1
ATOM 740 O O . LEU A 1 94 ? -4.570 -0.672 7.981 1.00 92.25 94 LEU A O 1
ATOM 744 N N . LEU A 1 95 ? -4.718 0.870 6.366 1.00 95.12 95 LEU A N 1
ATOM 745 C CA . LEU A 1 95 ? -4.225 0.045 5.267 1.00 95.12 95 LEU A CA 1
ATOM 746 C C . LEU A 1 95 ? -3.335 0.909 4.377 1.00 95.12 95 LEU A C 1
ATOM 748 O O . LEU A 1 95 ? -3.776 1.964 3.927 1.00 95.12 95 LEU A O 1
ATOM 752 N N . VAL A 1 96 ? -2.119 0.445 4.098 1.00 96.81 96 VAL A N 1
ATOM 753 C CA . VAL A 1 96 ? -1.232 1.070 3.111 1.00 96.81 96 VAL A CA 1
ATOM 754 C C . VAL A 1 96 ? -1.396 0.362 1.767 1.00 96.81 96 VAL A C 1
ATOM 756 O O . VAL A 1 96 ? -1.261 -0.859 1.683 1.00 96.81 96 VAL A O 1
ATOM 759 N N . CYS A 1 97 ? -1.690 1.119 0.719 1.00 96.44 97 CYS A N 1
ATOM 760 C CA . CYS A 1 97 ? -1.915 0.657 -0.652 1.00 96.44 97 CYS A CA 1
ATOM 761 C C . CYS A 1 97 ? -1.334 1.675 -1.646 1.00 96.44 97 CYS A C 1
ATOM 763 O O . CYS A 1 97 ? -0.515 2.510 -1.256 1.00 96.44 97 CYS A O 1
ATOM 765 N N . ASP A 1 98 ? -1.714 1.578 -2.920 1.00 95.38 98 ASP A N 1
ATOM 766 C CA . ASP A 1 98 ? -1.094 2.332 -4.014 1.00 95.38 98 ASP A CA 1
ATOM 767 C C . ASP A 1 98 ? 0.431 2.142 -4.056 1.00 95.38 98 ASP A C 1
ATOM 769 O O . ASP A 1 98 ? 1.210 3.078 -4.217 1.00 95.38 98 ASP A O 1
ATOM 773 N N . LEU A 1 99 ? 0.877 0.903 -3.826 1.00 96.12 99 LEU A N 1
ATOM 774 C CA . LEU A 1 99 ? 2.291 0.573 -3.769 1.00 96.12 99 LEU A CA 1
ATOM 775 C C . LEU A 1 99 ? 2.857 0.623 -5.182 1.00 96.12 99 LEU A C 1
ATOM 777 O O . LEU A 1 99 ? 2.537 -0.211 -6.036 1.00 96.12 99 LEU A O 1
ATOM 781 N N . GLN A 1 100 ? 3.719 1.606 -5.407 1.00 94.94 100 GLN A N 1
ATOM 782 C CA . GLN A 1 100 ? 4.327 1.903 -6.693 1.00 94.94 100 GLN A CA 1
ATOM 783 C C . GLN A 1 100 ? 5.758 2.405 -6.518 1.00 94.94 100 GLN A C 1
ATOM 785 O O . GLN A 1 100 ? 6.114 2.955 -5.478 1.00 94.94 100 GLN A O 1
ATOM 790 N N . GLY A 1 101 ? 6.601 2.170 -7.518 1.00 95.69 101 GLY A N 1
ATOM 791 C CA . GLY A 1 101 ? 8.021 2.488 -7.443 1.00 95.69 101 GLY A CA 1
ATOM 792 C C . GLY A 1 101 ? 8.879 1.509 -8.229 1.00 95.69 101 GLY A C 1
ATOM 793 O O . GLY A 1 101 ? 8.467 1.011 -9.272 1.00 95.69 101 GLY A O 1
ATOM 794 N N . VAL A 1 102 ? 10.089 1.231 -7.747 1.00 95.75 102 VAL A N 1
ATOM 795 C CA . VAL A 1 102 ? 11.081 0.411 -8.456 1.00 95.75 102 VAL A CA 1
ATOM 796 C C . VAL A 1 102 ? 11.561 -0.733 -7.573 1.00 95.75 102 VAL A C 1
ATOM 798 O O . VAL A 1 102 ? 11.892 -0.540 -6.406 1.00 95.75 102 VAL A O 1
ATOM 801 N N . LEU A 1 103 ? 11.658 -1.930 -8.151 1.00 94.75 103 LEU A N 1
ATOM 802 C CA . LEU A 1 103 ? 12.403 -3.030 -7.549 1.00 94.75 103 LEU A CA 1
ATOM 803 C C . LEU A 1 103 ? 13.850 -2.999 -8.046 1.00 94.75 103 LEU A C 1
ATOM 805 O O . LEU A 1 103 ? 14.131 -3.283 -9.213 1.00 94.75 103 LEU A O 1
ATOM 809 N N . SER A 1 104 ? 14.772 -2.677 -7.147 1.00 91.31 104 SER A N 1
ATOM 810 C CA . SER A 1 104 ? 16.202 -2.820 -7.380 1.00 91.31 104 SER A CA 1
ATOM 811 C C . SER A 1 104 ? 16.614 -4.276 -7.185 1.00 91.31 104 SER A C 1
ATOM 813 O O . SER A 1 104 ? 16.456 -4.841 -6.103 1.00 91.31 104 SER A O 1
ATOM 815 N N . THR A 1 105 ? 17.197 -4.876 -8.222 1.00 87.62 105 THR A N 1
ATOM 816 C CA . THR A 1 105 ? 17.757 -6.238 -8.195 1.00 87.62 105 THR A CA 1
ATOM 817 C C . THR A 1 105 ? 19.178 -6.278 -7.623 1.00 87.62 105 THR A C 1
ATOM 819 O O . THR A 1 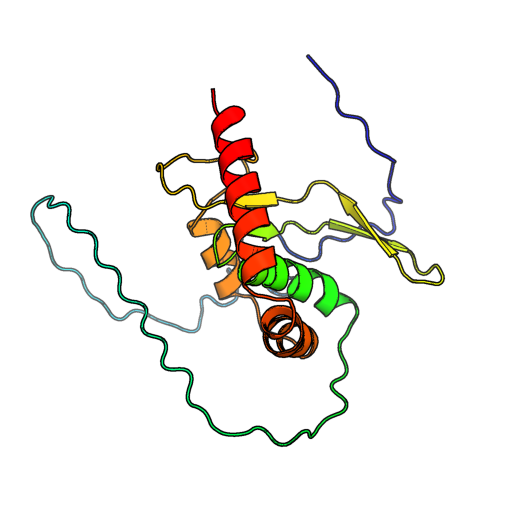105 ? 19.953 -7.176 -7.945 1.00 87.62 105 THR A O 1
ATOM 822 N N . THR A 1 106 ? 19.558 -5.274 -6.828 1.00 88.69 106 THR A N 1
ATOM 823 C CA . THR A 1 106 ? 20.770 -5.312 -6.001 1.00 88.69 106 THR A CA 1
ATOM 824 C C . THR A 1 106 ? 20.709 -6.482 -5.021 1.00 88.69 106 THR A C 1
ATOM 826 O O . THR A 1 106 ? 19.655 -7.081 -4.833 1.00 88.69 106 THR A O 1
ATOM 829 N N . THR A 1 107 ? 21.828 -6.802 -4.372 1.00 87.38 107 THR A N 1
ATOM 830 C CA . THR A 1 107 ? 21.861 -7.808 -3.305 1.00 87.38 107 THR A CA 1
ATOM 831 C C . THR A 1 107 ? 22.126 -7.101 -1.972 1.00 87.38 107 THR A C 1
ATOM 833 O O . THR A 1 107 ? 23.228 -6.577 -1.800 1.00 87.38 107 THR A O 1
ATOM 836 N N . PRO A 1 108 ? 21.158 -7.060 -1.036 1.00 88.31 108 PRO A N 1
ATOM 837 C CA . PRO A 1 108 ? 19.814 -7.639 -1.128 1.00 88.31 108 PRO A CA 1
ATOM 838 C C . PRO A 1 108 ? 18.873 -6.851 -2.068 1.00 88.31 108 PRO A C 1
ATOM 840 O O . PRO A 1 108 ? 19.106 -5.658 -2.313 1.00 88.31 108 PRO A O 1
ATOM 843 N N . PRO A 1 109 ? 17.818 -7.502 -2.602 1.00 90.12 109 PRO A N 1
ATOM 844 C CA . PRO A 1 109 ? 16.818 -6.829 -3.422 1.00 90.12 109 PRO A CA 1
ATOM 845 C C . PRO A 1 109 ? 16.061 -5.798 -2.584 1.00 90.12 109 PRO A C 1
ATOM 847 O O . PRO A 1 109 ? 15.765 -6.038 -1.413 1.00 90.12 109 PRO A O 1
ATOM 850 N N . LEU A 1 110 ? 15.747 -4.652 -3.186 1.00 93.12 110 LEU A N 1
ATOM 851 C CA . LEU A 1 110 ? 15.159 -3.512 -2.482 1.00 93.12 110 LEU A CA 1
ATOM 852 C C . LEU A 1 110 ? 13.977 -2.938 -3.259 1.00 93.12 110 LEU A C 1
ATOM 854 O O . LEU A 1 110 ? 14.110 -2.596 -4.432 1.00 93.12 110 LEU A O 1
ATOM 858 N N . PHE A 1 111 ? 12.841 -2.781 -2.583 1.00 94.81 111 PHE A N 1
ATOM 859 C CA . PHE A 1 111 ? 11.720 -1.996 -3.089 1.00 94.81 111 PHE A CA 1
ATOM 860 C C . PHE A 1 111 ? 11.917 -0.524 -2.710 1.00 94.81 111 PHE A C 1
ATOM 862 O O . PHE A 1 111 ? 11.898 -0.177 -1.531 1.00 94.81 111 PHE A O 1
ATOM 869 N N . GLU A 1 112 ? 12.091 0.340 -3.707 1.00 95.19 112 GLU A N 1
ATOM 870 C CA . GLU A 1 112 ? 12.035 1.794 -3.548 1.00 95.19 112 GLU A CA 1
ATOM 871 C C . GLU A 1 112 ? 10.623 2.255 -3.921 1.00 95.19 112 GLU A C 1
ATOM 873 O O . GLU A 1 112 ? 10.307 2.392 -5.104 1.00 95.19 112 GLU A O 1
ATOM 878 N N . LEU A 1 113 ? 9.762 2.427 -2.914 1.00 95.75 113 LEU A N 1
ATOM 879 C CA . LEU A 1 113 ? 8.363 2.822 -3.089 1.00 95.75 113 LEU A CA 1
ATOM 880 C C . LEU A 1 113 ? 8.187 4.332 -2.917 1.00 95.75 113 LEU A C 1
ATOM 882 O O . LEU A 1 113 ? 8.888 4.957 -2.122 1.00 95.75 113 LEU A O 1
ATOM 886 N N . THR A 1 114 ? 7.230 4.899 -3.642 1.00 94.81 114 THR A N 1
ATOM 887 C CA . THR A 1 114 ? 6.863 6.317 -3.575 1.00 94.81 114 THR A CA 1
ATOM 888 C C . THR A 1 114 ? 5.350 6.480 -3.555 1.00 94.81 114 THR A C 1
ATOM 890 O O . THR A 1 114 ? 4.624 5.588 -3.987 1.00 94.81 114 THR A O 1
ATOM 893 N N . ASP A 1 115 ? 4.900 7.622 -3.035 1.00 93.06 115 ASP A N 1
ATOM 894 C CA . ASP A 1 115 ? 3.505 8.074 -3.069 1.00 93.06 115 ASP A CA 1
ATOM 895 C C . ASP A 1 115 ? 2.466 7.017 -2.629 1.00 93.06 115 ASP A C 1
ATOM 897 O O . ASP A 1 115 ? 1.489 6.790 -3.344 1.00 93.06 115 ASP A O 1
ATOM 901 N N . PRO A 1 116 ? 2.649 6.341 -1.472 1.00 95.31 116 PRO A N 1
ATOM 902 C CA . PRO A 1 116 ? 1.670 5.375 -0.996 1.00 95.31 116 PRO A CA 1
ATOM 903 C C . PRO A 1 116 ? 0.378 6.073 -0.561 1.00 95.31 116 PRO A C 1
ATOM 905 O O . PRO A 1 116 ? 0.390 7.194 -0.043 1.00 95.31 116 PRO A O 1
ATOM 908 N N . VAL A 1 117 ? -0.737 5.356 -0.662 1.00 95.25 117 VAL A N 1
ATOM 909 C CA . VAL A 1 117 ? -2.028 5.786 -0.119 1.00 95.25 117 VAL A CA 1
ATOM 910 C C . VAL A 1 117 ? -2.288 5.074 1.199 1.00 95.25 117 VAL A C 1
ATOM 912 O O . VAL A 1 117 ? -2.134 3.857 1.310 1.00 95.25 117 VAL A O 1
ATOM 915 N N . ILE A 1 118 ? -2.722 5.831 2.207 1.00 94.94 118 ILE A N 1
ATOM 916 C CA . ILE A 1 118 ? -3.097 5.296 3.517 1.00 94.94 118 ILE A CA 1
ATOM 917 C C . ILE A 1 118 ? -4.604 5.453 3.686 1.00 94.94 118 ILE A C 1
ATOM 919 O O . ILE A 1 118 ? -5.111 6.565 3.794 1.00 94.94 118 ILE A O 1
ATOM 923 N N . HIS A 1 119 ? -5.324 4.336 3.726 1.00 93.44 119 HIS A N 1
ATOM 924 C CA . HIS A 1 119 ? -6.732 4.321 4.103 1.00 93.44 119 HIS A CA 1
ATOM 925 C C . HIS A 1 119 ? -6.862 4.209 5.617 1.00 93.44 119 HIS A C 1
ATOM 927 O O . HIS A 1 119 ? -6.497 3.179 6.189 1.00 93.44 119 HIS A O 1
ATOM 933 N N . PHE A 1 120 ? -7.401 5.238 6.269 1.00 90.19 120 PHE A N 1
ATOM 934 C CA . PHE A 1 120 ? -7.498 5.294 7.726 1.00 90.19 120 PHE A CA 1
ATOM 935 C C . PHE A 1 120 ? -8.947 5.289 8.212 1.00 90.19 120 PHE A C 1
ATOM 937 O O . PHE A 1 120 ? -9.809 5.995 7.690 1.00 90.19 120 PHE A O 1
ATOM 944 N N . MET A 1 121 ? -9.229 4.492 9.243 1.00 83.38 121 MET A N 1
ATOM 945 C CA . MET A 1 121 ? -10.513 4.521 9.937 1.00 83.38 121 MET A CA 1
ATOM 946 C C . MET A 1 121 ? -10.377 5.308 11.234 1.00 83.38 121 MET A C 1
ATOM 948 O O . MET A 1 121 ? -9.901 4.796 12.244 1.00 83.38 121 MET A O 1
ATOM 952 N N . SER A 1 122 ? -10.835 6.558 11.204 1.00 72.19 122 SER A N 1
ATOM 953 C CA . SER A 1 122 ? -10.926 7.372 12.409 1.00 72.19 122 SER A CA 1
ATOM 954 C C . SER A 1 122 ? -12.123 6.957 13.256 1.00 72.19 122 SER A C 1
ATOM 956 O O . SER A 1 122 ? -13.254 6.925 12.770 1.00 72.19 122 SER A O 1
ATOM 958 N N . ARG A 1 123 ? -11.893 6.761 14.556 1.00 69.25 123 ARG A N 1
ATOM 959 C CA . ARG A 1 123 ? -12.964 6.636 15.558 1.00 69.25 123 ARG A CA 1
ATOM 960 C C . ARG A 1 123 ? -13.807 7.911 15.685 1.00 69.25 123 ARG A C 1
ATOM 962 O O . ARG A 1 123 ? -14.970 7.851 16.049 1.00 69.25 123 ARG A O 1
ATOM 969 N N . ARG A 1 124 ? -13.246 9.076 15.343 1.00 70.31 124 ARG A N 1
ATOM 970 C CA . ARG A 1 124 ? -13.891 10.394 15.490 1.00 70.31 124 ARG A CA 1
ATOM 971 C C . ARG A 1 124 ? -14.591 10.872 14.211 1.00 70.31 124 ARG A C 1
ATOM 973 O O . ARG A 1 124 ? -14.780 12.070 14.036 1.00 70.31 124 ARG A O 1
ATOM 980 N N . LYS A 1 125 ? -14.926 9.958 13.288 1.00 67.19 125 LYS A N 1
ATOM 981 C CA . LYS A 1 125 ? -15.540 10.247 11.972 1.00 67.19 125 LYS A CA 1
ATOM 982 C C . LYS A 1 125 ? -14.730 11.218 11.084 1.00 67.19 125 LYS A C 1
ATOM 984 O O . LYS A 1 125 ? -15.263 11.737 10.103 1.00 67.19 125 LYS A O 1
ATOM 989 N N . MET A 1 126 ? -13.442 11.431 11.377 1.00 71.56 126 MET A N 1
ATOM 990 C CA . MET A 1 126 ? -12.549 12.231 10.531 1.00 71.56 126 MET A CA 1
ATOM 991 C C . MET A 1 126 ? -12.301 11.498 9.211 1.00 71.56 126 MET A C 1
ATOM 993 O O . MET A 1 126 ? -12.005 10.301 9.205 1.00 71.56 126 MET A O 1
ATOM 997 N N . LYS A 1 127 ? -12.433 12.219 8.097 1.00 71.25 127 LYS A N 1
ATOM 998 C CA . LYS A 1 127 ? -12.244 11.689 6.742 1.00 71.25 127 LYS A CA 1
ATOM 999 C C . LYS A 1 127 ? -10.970 12.262 6.133 1.00 71.25 127 LYS A C 1
ATOM 1001 O O . LYS A 1 127 ? -10.658 13.426 6.358 1.00 71.25 127 LYS A O 1
ATOM 1006 N N . SER A 1 128 ? -10.297 11.454 5.319 1.00 79.38 128 SER A N 1
ATOM 1007 C CA . SER A 1 128 ? -9.180 11.882 4.473 1.00 79.38 128 SER A CA 1
ATOM 1008 C C . SER A 1 128 ? -7.985 12.477 5.233 1.00 79.38 128 SER A C 1
ATOM 1010 O O . SER A 1 128 ? -7.424 13.492 4.822 1.00 79.38 128 SER A O 1
ATOM 1012 N N . ILE A 1 129 ? -7.590 11.840 6.344 1.00 83.88 129 ILE A N 1
ATOM 1013 C CA . ILE A 1 129 ? -6.513 12.323 7.230 1.00 83.88 129 ILE A CA 1
ATOM 1014 C C . ILE A 1 129 ? -5.168 12.326 6.500 1.00 83.88 129 ILE A C 1
ATOM 1016 O O . ILE A 1 129 ? -4.400 13.277 6.602 1.00 83.88 129 ILE A O 1
ATOM 1020 N N . PHE A 1 130 ? -4.899 11.273 5.729 1.00 85.75 130 PHE A N 1
ATOM 1021 C CA . PHE A 1 130 ? -3.634 11.100 5.012 1.00 85.75 130 PHE A CA 1
ATOM 1022 C C . PHE A 1 130 ? -3.676 11.642 3.578 1.00 85.75 130 PHE A C 1
ATOM 1024 O O . PHE A 1 130 ? -2.841 11.293 2.747 1.00 85.75 130 PHE A O 1
ATOM 1031 N N . GLY A 1 131 ? -4.644 12.513 3.283 1.00 86.69 131 GLY A N 1
ATOM 1032 C CA . GLY A 1 131 ? -4.789 13.167 1.990 1.00 86.69 131 GLY A CA 1
ATOM 1033 C C . GLY A 1 131 ? -6.045 12.753 1.230 1.00 86.69 131 GLY A C 1
ATOM 1034 O O . GLY A 1 131 ? -6.871 11.965 1.681 1.00 86.69 131 GLY A O 1
ATOM 1035 N N . ARG A 1 132 ? -6.208 13.321 0.033 1.00 88.56 132 ARG A N 1
ATOM 1036 C CA . ARG A 1 132 ? -7.455 13.236 -0.752 1.00 88.56 132 ARG A CA 1
ATOM 1037 C C . ARG A 1 132 ? -7.771 11.829 -1.271 1.00 88.56 132 ARG A C 1
ATOM 1039 O O . ARG A 1 132 ? -8.921 11.558 -1.596 1.00 88.56 132 ARG A O 1
ATOM 1046 N N . THR A 1 133 ? -6.763 10.969 -1.367 1.00 90.75 133 THR A N 1
ATOM 1047 C CA . THR A 1 133 ? -6.870 9.566 -1.797 1.00 90.75 133 THR A CA 1
ATOM 1048 C C . THR A 1 133 ? -7.209 8.619 -0.642 1.00 90.75 133 THR A C 1
ATOM 1050 O O . THR A 1 133 ? -7.521 7.452 -0.867 1.00 90.75 133 THR A O 1
ATOM 1053 N N . ASP A 1 134 ? -7.225 9.100 0.604 1.00 91.50 134 ASP A N 1
ATOM 1054 C CA . ASP A 1 134 ? -7.705 8.323 1.742 1.00 91.50 134 ASP A CA 1
ATOM 1055 C C . ASP A 1 134 ? -9.238 8.187 1.689 1.00 91.50 134 ASP A C 1
ATOM 1057 O O . ASP A 1 134 ? -10.001 9.109 1.998 1.00 91.50 134 ASP A O 1
ATOM 1061 N N . ARG A 1 135 ? -9.675 6.991 1.278 1.00 89.88 135 ARG A N 1
ATOM 1062 C CA . ARG A 1 135 ? -11.073 6.553 1.165 1.00 89.88 135 ARG A CA 1
ATOM 1063 C C . ARG A 1 135 ? -11.571 5.803 2.404 1.00 89.88 135 ARG A C 1
ATOM 1065 O O . ARG A 1 135 ? -12.650 5.202 2.355 1.00 89.88 135 ARG A O 1
ATOM 1072 N N . GLY A 1 136 ? -10.793 5.800 3.488 1.00 90.25 136 GLY A N 1
ATOM 1073 C CA . GLY A 1 136 ? -11.115 5.156 4.757 1.00 90.25 136 GLY A CA 1
ATOM 1074 C C . GLY A 1 136 ? -11.650 3.733 4.599 1.00 90.25 136 GLY A C 1
ATOM 1075 O O . GLY A 1 136 ? -11.090 2.911 3.872 1.00 90.25 136 GLY A O 1
ATOM 1076 N N . TYR A 1 137 ? -12.775 3.445 5.259 1.00 89.88 137 TYR A N 1
ATOM 1077 C CA . TYR A 1 137 ? -13.410 2.123 5.251 1.00 89.88 137 TYR A CA 1
ATOM 1078 C C . TYR A 1 137 ? -13.650 1.569 3.835 1.00 89.88 137 TYR A C 1
ATOM 1080 O O . TYR A 1 137 ? -13.351 0.403 3.579 1.00 89.88 137 TYR A O 1
ATOM 1088 N N . LYS A 1 138 ? -14.116 2.410 2.899 1.00 90.62 138 LYS A N 1
ATOM 1089 C CA . LYS A 1 138 ? -14.422 1.990 1.524 1.00 90.62 138 LYS A CA 1
ATOM 1090 C C . LYS A 1 138 ? -13.180 1.474 0.799 1.00 90.62 138 LYS A C 1
ATOM 1092 O O . LYS A 1 138 ? -13.231 0.397 0.218 1.00 90.62 138 LYS A O 1
ATOM 1097 N N . GLY A 1 139 ? -12.072 2.213 0.869 1.00 91.12 139 GLY A N 1
ATOM 1098 C CA . GLY A 1 139 ? -10.821 1.818 0.213 1.00 91.12 139 GLY A CA 1
ATOM 1099 C C . GLY A 1 139 ? -10.266 0.495 0.749 1.00 91.12 139 GLY A C 1
ATOM 1100 O O . GLY A 1 139 ? -9.802 -0.349 -0.011 1.00 91.12 139 GLY A O 1
ATOM 1101 N N . ARG A 1 140 ? -10.414 0.249 2.057 1.00 92.06 140 ARG A N 1
ATOM 1102 C CA . ARG A 1 140 ? -10.028 -1.038 2.659 1.00 92.06 140 ARG A CA 1
ATOM 1103 C C . ARG A 1 140 ? -10.866 -2.196 2.138 1.00 92.06 140 ARG A C 1
ATOM 1105 O O . ARG A 1 140 ? -10.309 -3.222 1.764 1.00 92.06 140 ARG A O 1
ATOM 1112 N N . ASN A 1 141 ? -12.187 -2.034 2.097 1.00 92.62 141 ASN A N 1
ATOM 1113 C CA . ASN A 1 141 ? -13.072 -3.072 1.572 1.00 92.62 141 ASN A CA 1
ATOM 1114 C C . ASN A 1 141 ? -12.801 -3.340 0.092 1.00 92.62 141 ASN A C 1
ATOM 1116 O O . ASN A 1 141 ? -12.812 -4.490 -0.335 1.00 92.62 141 ASN A O 1
ATOM 1120 N N . ASP A 1 142 ? -12.528 -2.288 -0.677 1.00 93.12 142 ASP A N 1
ATOM 1121 C CA . ASP A 1 142 ? -12.166 -2.406 -2.083 1.00 93.12 142 ASP A CA 1
ATOM 1122 C C . ASP A 1 142 ? -10.883 -3.236 -2.263 1.00 93.12 142 ASP A C 1
ATOM 1124 O O . ASP A 1 142 ? -10.877 -4.148 -3.088 1.00 93.12 142 ASP A O 1
ATOM 1128 N N . PHE A 1 143 ? -9.848 -3.003 -1.445 1.00 94.44 143 PHE A N 1
ATOM 1129 C CA . PHE A 1 143 ? -8.629 -3.819 -1.431 1.00 94.44 143 PHE A CA 1
ATOM 1130 C C . PHE A 1 143 ? -8.903 -5.290 -1.092 1.00 94.44 143 PHE A C 1
ATOM 1132 O O . PHE A 1 143 ? -8.485 -6.186 -1.821 1.00 94.44 143 PHE A O 1
ATOM 1139 N N . PHE A 1 144 ? -9.629 -5.568 -0.006 1.00 93.81 144 PHE A N 1
ATOM 1140 C CA . PHE A 1 144 ? -9.876 -6.952 0.414 1.00 93.81 144 PHE A CA 1
ATOM 1141 C C . PHE A 1 144 ? -10.838 -7.716 -0.502 1.00 93.81 144 PHE A C 1
ATOM 1143 O O . PHE A 1 144 ? -10.805 -8.943 -0.515 1.00 93.81 144 PHE A O 1
ATOM 1150 N N . ARG A 1 145 ? -11.653 -7.022 -1.307 1.00 92.75 145 ARG A N 1
ATOM 1151 C CA . ARG A 1 145 ? -12.536 -7.655 -2.301 1.00 92.75 145 ARG A CA 1
ATOM 1152 C C . ARG A 1 145 ? -11.760 -8.398 -3.391 1.00 92.75 145 ARG A C 1
ATOM 1154 O O . ARG A 1 145 ? -12.269 -9.362 -3.955 1.00 92.75 145 ARG A O 1
ATOM 1161 N N . THR A 1 146 ? -10.561 -7.940 -3.719 1.00 90.88 146 THR A N 1
ATOM 1162 C CA . THR A 1 146 ? -9.724 -8.510 -4.785 1.00 90.88 146 THR A CA 1
ATOM 1163 C C . THR A 1 146 ? -8.472 -9.192 -4.248 1.00 90.88 146 THR A C 1
ATOM 1165 O O . THR A 1 146 ? -7.912 -10.054 -4.924 1.00 90.88 146 THR A O 1
ATOM 1168 N N . HIS A 1 147 ? -8.036 -8.841 -3.035 1.00 92.81 147 HIS A N 1
ATOM 1169 C CA . HIS A 1 147 ? -6.867 -9.434 -2.409 1.00 92.81 147 HIS A CA 1
ATOM 1170 C C . HIS A 1 147 ? -7.050 -10.941 -2.194 1.00 92.81 147 HIS A C 1
ATOM 1172 O O . HIS A 1 147 ? -7.971 -11.392 -1.513 1.00 92.81 147 HIS A O 1
ATOM 1178 N N . LYS A 1 148 ? -6.103 -11.726 -2.709 1.00 91.31 148 LYS A N 1
ATOM 1179 C CA . LYS A 1 148 ? -5.981 -13.157 -2.420 1.00 91.31 148 LYS A CA 1
ATOM 1180 C C . LYS A 1 148 ? -4.731 -13.375 -1.580 1.00 91.31 148 LYS A C 1
ATOM 1182 O O . LYS A 1 148 ? -3.638 -12.986 -1.983 1.00 91.31 148 LYS A O 1
ATOM 1187 N N . CYS A 1 149 ? -4.891 -13.988 -0.408 1.00 92.12 149 CYS A N 1
ATOM 1188 C CA . CYS A 1 149 ? -3.759 -14.251 0.476 1.00 92.12 149 CYS A CA 1
ATOM 1189 C C . CYS A 1 149 ? -2.787 -15.240 -0.171 1.00 92.12 149 CYS A C 1
ATOM 1191 O O . CYS A 1 149 ? -3.124 -16.408 -0.371 1.00 92.12 149 CYS A O 1
ATOM 1193 N N . SER A 1 150 ? -1.562 -14.789 -0.421 1.00 91.50 150 SER A N 1
ATOM 1194 C CA . SER A 1 150 ? -0.453 -15.662 -0.794 1.00 91.50 150 SER A CA 1
ATOM 1195 C C . SER A 1 150 ? 0.089 -16.410 0.437 1.00 91.50 150 SER A C 1
ATOM 1197 O O . SER A 1 150 ? -0.204 -16.028 1.582 1.00 91.50 150 SER A O 1
ATOM 1199 N N . PRO A 1 151 ? 0.912 -17.453 0.239 1.00 92.88 151 PRO A N 1
ATOM 1200 C CA . PRO A 1 151 ? 1.736 -18.029 1.299 1.00 92.88 151 PRO A CA 1
ATOM 1201 C C . PRO A 1 151 ? 2.443 -17.018 2.201 1.00 92.88 151 PRO A C 1
ATOM 1203 O O . PRO A 1 151 ? 2.437 -17.132 3.429 1.00 92.88 151 PRO A O 1
ATOM 1206 N N . LEU A 1 152 ? 2.993 -15.961 1.595 1.00 92.38 152 LEU A N 1
ATOM 1207 C CA . LEU A 1 152 ? 3.699 -14.909 2.314 1.00 92.38 152 LEU A CA 1
ATOM 1208 C C . LEU A 1 152 ? 2.768 -14.168 3.285 1.00 92.38 152 LEU A C 1
ATOM 1210 O O . LEU A 1 152 ? 3.149 -13.939 4.435 1.00 92.38 152 LEU A O 1
ATOM 1214 N N . CYS A 1 153 ? 1.528 -13.865 2.874 1.00 91.88 153 CYS A N 1
ATOM 1215 C CA . CYS A 1 153 ? 0.516 -13.286 3.765 1.00 91.88 153 CYS A CA 1
ATOM 1216 C C . CYS A 1 153 ? 0.264 -14.193 4.976 1.00 91.88 153 CYS A C 1
ATOM 1218 O O . CYS A 1 153 ? 0.248 -13.726 6.117 1.00 91.88 153 CYS A O 1
ATOM 1220 N N . ARG A 1 154 ? 0.083 -15.500 4.738 1.00 89.12 154 ARG A N 1
ATOM 1221 C CA . ARG A 1 154 ? -0.191 -16.483 5.796 1.00 89.12 154 ARG A CA 1
ATOM 1222 C C . ARG A 1 154 ? 0.979 -16.581 6.774 1.00 89.12 154 ARG A C 1
ATOM 1224 O O . ARG A 1 154 ? 0.760 -16.527 7.985 1.00 89.12 154 ARG A O 1
ATOM 1231 N N . MET A 1 155 ? 2.210 -16.630 6.268 1.00 88.31 155 MET A N 1
ATOM 1232 C CA . MET A 1 155 ? 3.421 -16.674 7.086 1.00 88.31 155 MET A CA 1
ATOM 1233 C C . MET A 1 155 ? 3.568 -15.432 7.977 1.00 88.31 155 MET A C 1
ATOM 1235 O O . MET A 1 155 ? 3.776 -15.564 9.186 1.00 88.31 155 MET A O 1
ATOM 1239 N N . ILE A 1 156 ? 3.426 -14.231 7.411 1.00 87.56 156 ILE A N 1
ATOM 1240 C CA . ILE A 1 156 ? 3.601 -12.976 8.154 1.00 87.56 156 ILE A CA 1
ATOM 1241 C C . ILE A 1 156 ? 2.480 -12.800 9.192 1.00 87.56 156 ILE A C 1
ATOM 1243 O O . ILE A 1 156 ? 2.751 -12.588 10.379 1.00 87.56 156 ILE A O 1
ATOM 1247 N N . ASN A 1 157 ? 1.219 -12.945 8.778 1.00 81.94 157 ASN A N 1
ATOM 1248 C CA . ASN A 1 157 ? 0.080 -12.578 9.621 1.00 81.94 157 ASN A CA 1
ATOM 1249 C C . ASN A 1 157 ? -0.229 -13.614 10.707 1.00 81.94 157 ASN A C 1
ATOM 1251 O O . ASN A 1 157 ? -0.564 -13.235 11.829 1.00 81.94 157 ASN A O 1
ATOM 1255 N N . ARG A 1 158 ? -0.087 -14.916 10.422 1.00 76.56 158 ARG A N 1
ATOM 1256 C CA . ARG A 1 158 ? -0.357 -15.962 11.425 1.00 76.56 158 ARG A CA 1
ATOM 1257 C C . ARG A 1 158 ? 0.832 -16.193 12.350 1.00 76.56 158 ARG A C 1
ATOM 1259 O O . ARG A 1 158 ? 0.645 -16.400 13.546 1.00 76.56 158 ARG A O 1
ATOM 1266 N N . ARG A 1 159 ? 2.055 -16.176 11.812 1.00 70.31 159 ARG A N 1
ATOM 1267 C CA . ARG A 1 159 ? 3.241 -16.683 12.521 1.00 70.31 159 ARG A CA 1
ATOM 1268 C C . ARG A 1 159 ? 4.076 -15.589 13.177 1.00 70.31 159 ARG A C 1
ATOM 1270 O O . ARG A 1 159 ? 4.630 -15.834 14.246 1.00 70.31 159 ARG A O 1
ATOM 1277 N N . TRP A 1 160 ? 4.177 -14.408 12.563 1.00 68.94 160 TRP A N 1
ATOM 1278 C CA . TRP A 1 160 ? 5.032 -13.326 13.063 1.00 68.94 160 TRP A CA 1
ATOM 1279 C C . TRP A 1 160 ? 4.274 -12.359 13.977 1.00 68.94 160 TRP A C 1
ATOM 1281 O O . TRP A 1 160 ? 4.684 -12.148 15.117 1.00 68.94 160 TRP A O 1
ATOM 1291 N N . ILE A 1 161 ? 3.111 -11.858 13.546 1.00 69.31 161 ILE A N 1
ATOM 1292 C CA . ILE A 1 161 ? 2.323 -10.894 14.338 1.00 69.31 161 ILE A CA 1
ATOM 1293 C C . ILE A 1 161 ? 1.865 -11.481 15.683 1.00 69.31 161 ILE A C 1
ATOM 1295 O O . ILE A 1 161 ? 1.856 -10.770 16.685 1.00 69.31 161 ILE A O 1
ATOM 1299 N N . ARG A 1 162 ? 1.525 -12.777 15.736 1.00 65.25 162 ARG A N 1
ATOM 1300 C CA . ARG A 1 162 ? 1.137 -13.451 16.990 1.00 65.25 162 ARG A CA 1
ATOM 1301 C C . ARG A 1 162 ? 2.312 -13.636 17.968 1.00 65.25 162 ARG A C 1
ATOM 1303 O O . ARG A 1 162 ? 2.072 -13.814 19.155 1.00 65.25 162 ARG A O 1
ATOM 1310 N N . LYS A 1 163 ? 3.566 -13.595 17.493 1.00 62.75 163 LYS A N 1
ATOM 1311 C CA . LYS A 1 163 ? 4.774 -13.763 18.325 1.00 62.75 163 LYS A CA 1
ATOM 1312 C C . LYS A 1 163 ? 5.344 -12.446 18.850 1.00 62.75 163 LYS A C 1
ATOM 1314 O O . LYS A 1 163 ? 5.942 -12.441 19.922 1.00 62.75 163 LYS A O 1
ATOM 1319 N N . VAL A 1 164 ? 5.181 -11.344 18.117 1.00 64.00 164 VAL A N 1
ATOM 1320 C CA . VAL A 1 164 ? 5.560 -10.012 18.608 1.00 64.00 164 VAL A CA 1
ATOM 1321 C C . VAL A 1 164 ? 4.563 -9.605 19.695 1.00 64.00 164 VAL A C 1
ATOM 1323 O O . VAL A 1 164 ? 3.363 -9.488 19.433 1.00 64.00 164 VAL A O 1
ATOM 1326 N N . GLY A 1 165 ? 5.066 -9.442 20.923 1.00 59.09 165 GLY A N 1
ATOM 1327 C CA . GLY A 1 165 ? 4.269 -9.263 22.137 1.00 59.09 165 GLY A CA 1
ATOM 1328 C C . GLY A 1 165 ? 3.152 -8.236 21.965 1.00 59.09 165 GLY A C 1
ATOM 1329 O O . GLY A 1 165 ? 3.388 -7.090 21.588 1.00 59.09 165 GLY A O 1
ATOM 1330 N N . GLU A 1 166 ? 1.923 -8.657 22.250 1.00 62.19 166 GLU A N 1
ATOM 1331 C CA . GLU A 1 166 ? 0.698 -7.864 22.109 1.00 62.19 166 GLU A CA 1
ATOM 1332 C C . GLU A 1 166 ? 0.776 -6.485 22.785 1.00 62.19 166 GLU A C 1
ATOM 1334 O O . GLU A 1 166 ? 0.247 -5.507 22.256 1.00 62.19 166 GLU A O 1
ATOM 1339 N N . HIS A 1 167 ? 1.526 -6.395 23.886 1.00 61.62 167 HIS A N 1
ATOM 1340 C CA . HIS A 1 167 ? 1.767 -5.159 24.627 1.00 61.62 167 HIS A CA 1
ATOM 1341 C C . HIS A 1 167 ? 2.512 -4.093 23.805 1.00 61.62 167 HIS A C 1
ATOM 1343 O O . HIS A 1 167 ? 2.087 -2.943 23.780 1.00 61.62 167 HIS A O 1
ATOM 1349 N N . GLN A 1 168 ? 3.562 -4.472 23.062 1.00 64.56 168 GLN A N 1
ATOM 1350 C CA . GLN A 1 168 ? 4.337 -3.528 22.236 1.00 64.56 168 GLN A CA 1
ATOM 1351 C C . GLN A 1 168 ? 3.520 -2.981 21.059 1.00 64.56 168 GLN A C 1
ATOM 1353 O O . GLN A 1 168 ? 3.762 -1.878 20.583 1.00 64.56 168 GLN A O 1
ATOM 1358 N N . ARG A 1 169 ? 2.537 -3.746 20.571 1.00 71.19 169 ARG A N 1
ATOM 1359 C CA . ARG A 1 169 ? 1.655 -3.295 19.488 1.00 71.19 169 ARG A CA 1
ATOM 1360 C C . ARG A 1 169 ? 0.605 -2.302 19.972 1.00 71.19 169 ARG A C 1
ATOM 1362 O O . ARG A 1 169 ? 0.202 -1.458 19.185 1.00 71.19 169 ARG A O 1
ATOM 1369 N N . SER A 1 170 ? 0.144 -2.404 21.222 1.00 71.56 170 SER A N 1
ATOM 1370 C CA . SER A 1 170 ? -0.838 -1.449 21.748 1.00 71.56 170 SER A CA 1
ATOM 1371 C C . SER A 1 170 ? -0.232 -0.057 21.867 1.00 71.56 170 SER A C 1
ATOM 1373 O O . SER A 1 170 ? -0.762 0.865 21.260 1.00 71.56 170 SER A O 1
ATOM 1375 N N . SER A 1 171 ? 0.935 0.061 22.512 1.00 74.31 171 SER A N 1
ATOM 1376 C CA . SER A 1 171 ? 1.599 1.355 22.712 1.00 74.31 171 SER A CA 1
ATOM 1377 C C . SER A 1 171 ? 1.851 2.090 21.394 1.00 74.31 171 SER A C 1
ATOM 1379 O O . SER A 1 171 ? 1.447 3.234 21.250 1.00 74.31 171 SER A O 1
ATOM 1381 N N . HIS A 1 172 ? 2.396 1.412 20.375 1.00 76.81 172 HIS A N 1
ATOM 1382 C CA . HIS A 1 172 ? 2.646 2.042 19.072 1.00 76.81 172 HIS A CA 1
ATOM 1383 C C . HIS A 1 172 ? 1.375 2.544 18.366 1.00 76.81 172 HIS A C 1
ATOM 1385 O O . HIS A 1 172 ? 1.440 3.484 17.575 1.00 76.81 172 HIS A O 1
ATOM 1391 N N . LEU A 1 173 ? 0.228 1.894 18.584 1.00 73.31 173 LEU A N 1
ATOM 1392 C CA . LEU A 1 173 ? -1.034 2.299 17.960 1.00 73.31 173 LEU A CA 1
ATOM 1393 C C . LEU A 1 173 ? -1.724 3.423 18.721 1.00 73.31 173 LEU A C 1
ATOM 1395 O O . LEU A 1 173 ? -2.446 4.197 18.093 1.00 73.31 173 LEU A O 1
ATOM 1399 N N . ASP A 1 174 ? -1.517 3.490 20.031 1.00 76.81 174 ASP A N 1
ATOM 1400 C CA . ASP A 1 174 ? -2.006 4.576 20.871 1.00 76.81 174 ASP A CA 1
ATOM 1401 C C . ASP A 1 174 ? -1.199 5.856 20.570 1.00 76.81 174 ASP A C 1
ATOM 1403 O O . ASP A 1 174 ? -1.792 6.893 20.275 1.00 76.81 174 ASP A O 1
ATOM 1407 N N . ASP A 1 175 ? 0.132 5.746 20.457 1.00 78.69 175 ASP A N 1
ATOM 1408 C CA . ASP A 1 175 ? 1.021 6.845 20.044 1.00 78.69 175 ASP A CA 1
ATOM 1409 C C . ASP A 1 175 ? 0.658 7.394 18.650 1.00 78.69 175 ASP A C 1
ATOM 1411 O O . ASP A 1 175 ? 0.649 8.604 18.417 1.00 78.69 175 ASP A O 1
ATOM 1415 N N . LEU A 1 176 ? 0.340 6.508 17.696 1.00 75.12 176 LEU A N 1
ATOM 1416 C CA . LEU A 1 176 ? -0.066 6.908 16.346 1.00 75.12 176 LEU A CA 1
ATOM 1417 C C . LEU A 1 176 ? -1.404 7.662 16.352 1.00 75.12 176 LEU A C 1
ATOM 1419 O O . LEU A 1 176 ? -1.558 8.644 15.627 1.00 75.12 176 LEU A O 1
ATOM 1423 N N . GLU A 1 177 ? -2.377 7.215 17.150 1.00 75.06 177 GLU A N 1
ATOM 1424 C CA . GLU A 1 177 ? -3.656 7.919 17.293 1.00 75.06 177 GLU A CA 1
ATOM 1425 C C . GLU A 1 177 ? -3.474 9.297 17.928 1.00 75.06 177 GLU A C 1
ATOM 1427 O O . GLU A 1 177 ? -4.086 10.260 17.461 1.00 75.06 177 GLU A O 1
ATOM 1432 N N . GLU A 1 178 ? -2.601 9.411 18.929 1.00 78.88 178 GLU A N 1
ATOM 1433 C CA . GLU A 1 178 ? -2.265 10.690 19.548 1.00 78.88 178 GLU A CA 1
ATOM 1434 C C . GLU A 1 178 ? -1.629 11.644 18.526 1.00 78.88 178 GLU A C 1
ATOM 1436 O O . GLU A 1 178 ? -2.098 12.772 18.353 1.00 78.88 178 GLU A O 1
ATOM 1441 N N . GLN A 1 179 ? -0.634 11.183 17.764 1.00 77.88 179 GLN A N 1
ATOM 1442 C CA . GLN A 1 179 ? -0.003 11.981 16.707 1.00 77.88 179 GLN A CA 1
ATOM 1443 C C . GLN A 1 179 ? -1.009 12.443 15.648 1.00 77.88 179 GLN A C 1
ATOM 1445 O O . GLN A 1 179 ? -1.024 13.619 15.291 1.00 77.88 179 GLN A O 1
ATOM 1450 N N . ILE A 1 180 ? -1.886 11.552 15.178 1.00 74.56 180 ILE A N 1
ATOM 1451 C CA . ILE A 1 180 ? -2.940 11.905 14.218 1.00 74.56 180 ILE A CA 1
ATOM 1452 C C . ILE A 1 180 ? -3.893 12.946 14.817 1.00 74.56 180 ILE A C 1
ATOM 1454 O O . ILE A 1 180 ? -4.275 13.895 14.133 1.00 74.56 180 ILE A O 1
ATOM 1458 N N . SER A 1 181 ? -4.261 12.800 16.092 1.00 69.94 181 SER A N 1
ATOM 1459 C CA . SER A 1 181 ? -5.145 13.750 16.772 1.00 69.94 181 SER A CA 1
ATOM 1460 C C . SER A 1 181 ? -4.517 15.137 16.936 1.00 69.94 181 SER A C 1
ATOM 1462 O O . SER A 1 181 ? -5.219 16.135 16.822 1.00 69.94 181 SER A O 1
ATOM 1464 N N . ASN A 1 182 ? -3.196 15.200 17.117 1.00 69.88 182 ASN A N 1
ATOM 1465 C CA . ASN A 1 182 ? -2.453 16.445 17.297 1.00 69.88 182 ASN A CA 1
ATOM 1466 C C . ASN A 1 182 ? -2.201 17.205 15.985 1.00 69.88 182 ASN A C 1
ATOM 1468 O O . ASN A 1 182 ? -1.924 18.401 16.015 1.00 69.88 182 ASN A O 1
ATOM 1472 N N . VAL A 1 183 ? -2.281 16.524 14.838 1.00 63.88 183 VAL A N 1
ATOM 1473 C CA . VAL A 1 183 ? -2.083 17.119 13.503 1.00 63.88 183 VAL A CA 1
ATOM 1474 C C . VAL A 1 183 ? -3.415 17.517 12.854 1.00 63.88 183 VAL A C 1
ATOM 1476 O O . VAL A 1 183 ? -3.439 18.350 11.951 1.00 63.88 183 VAL A O 1
ATOM 1479 N N . ALA A 1 184 ? -4.534 16.961 13.320 1.00 56.75 184 ALA A N 1
ATOM 1480 C CA . ALA A 1 184 ? -5.869 17.273 12.827 1.00 56.75 184 ALA A CA 1
ATOM 1481 C C . ALA A 1 184 ? -6.443 18.554 13.475 1.00 56.75 184 ALA A C 1
ATOM 1483 O O . ALA A 1 184 ? -7.374 18.478 14.278 1.00 56.75 184 ALA A O 1
ATOM 1484 N N . PHE A 1 185 ? -5.891 19.718 13.110 1.00 43.72 185 PHE A N 1
ATOM 1485 C CA . PHE A 1 185 ? -6.412 21.054 13.435 1.00 43.72 185 PHE A CA 1
ATOM 1486 C C . PHE A 1 185 ? -6.511 21.936 12.188 1.00 43.72 185 PHE A C 1
ATOM 1488 O O . PHE A 1 185 ? -5.563 21.916 11.370 1.00 43.72 185 PHE A O 1
#

Secondary structure (DSSP, 8-state):
------PPP-TTSEEE-B-TTS-BTTB-TTGGGGG----------------------------PPP--------TTHHHHHHHHHHHHHTTTSEEEE--EEEEE-SSS-EEEEES-EEEE--TT----TT-TT--HHHHHHHHHHH----HHHHIIIIIITTTS-HHHHHHHHHHHHHHHHHH--

Organism: NCBI:txid49249

Sequence (185 aa):
MGVLVGKQLDPKKYKKWNDDCGAVDGQNPFENRAGYDMMHAPLDAFAESDEESEDDSSEDDCSGDKVEDDEVFTVADIPQAFSHFTYTYTKRKLLVCDLQGVLSTTTPPLFELTDPVIHFMSRRKMKSIFGRTDRGYKGRNDFFRTHKCSPLCRMINRRWIRKVGEHQRSSHLDDLEEQISNVAF

InterPro domains:
  IPR004166 Alpha-type protein kinase, alpha-kinase domain [PF02816] (70-153)
  IPR004166 Alpha-type protein kinase, alpha-kinase domain [PS51158] (1-161)
  IPR004166 Alpha-type protein kinase, alpha-kinase domain [SM00811] (1-153)
  IPR011009 Protein kinase-like domain superfamily [SSF56112] (74-157)
  IPR051852 Alpha-type Protein Kinase [PTHR45992] (13-158)

Radius of gyration: 19.54 Å; chains: 1; bounding box: 62×57×42 Å